Protein AF-A0A428T5T6-F1 (afdb_monomer_lite)

Structure (mmCIF, N/CA/C/O backbone):
data_AF-A0A428T5T6-F1
#
_entry.id   AF-A0A428T5T6-F1
#
loop_
_atom_site.group_PDB
_atom_site.id
_atom_site.type_symbol
_atom_site.label_atom_id
_atom_site.label_alt_id
_atom_site.label_comp_id
_atom_site.label_asym_id
_atom_site.label_entity_id
_atom_site.label_seq_id
_atom_site.pdbx_PDB_ins_code
_atom_site.Cartn_x
_atom_site.Cartn_y
_atom_site.Cartn_z
_atom_site.occupancy
_atom_site.B_iso_or_equiv
_atom_site.auth_seq_id
_atom_site.auth_comp_id
_atom_site.auth_asym_id
_atom_site.auth_atom_id
_atom_site.pdbx_PDB_model_num
ATOM 1 N N . MET A 1 1 ? -23.490 34.608 -46.486 1.00 32.75 1 MET A N 1
ATOM 2 C CA . MET A 1 1 ? -23.742 33.216 -46.924 1.00 32.75 1 MET A CA 1
ATOM 3 C C . MET A 1 1 ? -23.352 33.075 -48.384 1.00 32.75 1 MET A C 1
ATOM 5 O O . MET A 1 1 ? -23.526 34.075 -49.082 1.00 32.75 1 MET A O 1
ATOM 9 N N . PRO A 1 2 ? -22.983 31.867 -48.861 1.00 47.56 2 PRO A N 1
ATOM 10 C CA . PRO A 1 2 ? -22.344 30.734 -48.150 1.00 47.56 2 PRO A CA 1
ATOM 11 C C . PRO A 1 2 ? -20.808 30.970 -48.193 1.00 47.56 2 PRO A C 1
ATOM 13 O O . PRO A 1 2 ? -20.455 32.147 -48.114 1.00 47.56 2 PRO A O 1
ATOM 16 N N . SER A 1 3 ? -19.838 30.049 -48.312 1.00 34.50 3 SER A N 1
ATOM 17 C CA . SER A 1 3 ? -19.544 28.664 -47.830 1.00 34.50 3 SER A CA 1
ATOM 18 C C . SER A 1 3 ? -18.010 28.652 -47.578 1.00 34.50 3 SER A C 1
ATOM 20 O O . SER A 1 3 ? -17.320 29.518 -48.115 1.00 34.50 3 SER A O 1
ATOM 22 N N . ASP A 1 4 ? -17.376 27.883 -46.690 1.00 31.77 4 ASP A N 1
ATOM 23 C CA . ASP A 1 4 ? -17.479 26.481 -46.233 1.00 31.77 4 ASP A CA 1
ATOM 24 C C . ASP A 1 4 ? -16.750 25.470 -47.142 1.00 31.77 4 ASP A C 1
ATOM 26 O O . ASP A 1 4 ? -17.214 25.190 -48.242 1.00 31.77 4 ASP A O 1
ATOM 30 N N . GLU A 1 5 ? -15.603 24.967 -46.662 1.00 32.72 5 GLU A N 1
ATOM 31 C CA . GLU A 1 5 ? -15.081 23.620 -46.943 1.00 32.72 5 GLU A CA 1
ATOM 32 C C . GLU A 1 5 ? -13.994 23.250 -45.909 1.00 32.72 5 GLU A C 1
ATOM 34 O O . GLU A 1 5 ? -12.813 23.596 -45.995 1.00 32.72 5 GLU A O 1
ATOM 39 N N . THR A 1 6 ? -14.471 22.577 -44.867 1.00 32.41 6 THR A N 1
ATOM 40 C CA . THR A 1 6 ? -13.772 21.646 -43.971 1.00 32.41 6 THR A CA 1
ATOM 41 C C . THR A 1 6 ? -12.464 21.030 -44.497 1.00 32.41 6 THR A C 1
ATOM 43 O O . THR A 1 6 ? -12.447 20.411 -45.559 1.00 32.41 6 THR A O 1
ATOM 46 N N . ARG A 1 7 ? -11.413 21.020 -43.661 1.00 31.09 7 ARG A N 1
ATOM 47 C CA . ARG A 1 7 ? -10.442 19.909 -43.642 1.00 31.09 7 ARG A CA 1
ATOM 48 C C . ARG A 1 7 ? -10.665 19.076 -42.390 1.00 31.09 7 ARG A C 1
ATOM 50 O O . ARG A 1 7 ? -10.816 19.616 -41.298 1.00 31.09 7 ARG A O 1
ATOM 57 N N . GLU A 1 8 ? -10.750 17.775 -42.612 1.00 29.39 8 GLU A N 1
ATOM 58 C CA . GLU A 1 8 ? -11.256 16.781 -41.676 1.00 29.39 8 GLU A CA 1
ATOM 59 C C . GLU A 1 8 ? -10.350 16.611 -40.451 1.00 29.39 8 GLU A C 1
ATOM 61 O O . GLU A 1 8 ? -9.125 16.545 -40.567 1.00 29.39 8 GLU A O 1
ATOM 66 N N . ASN A 1 9 ? -10.972 16.468 -39.278 1.00 29.31 9 ASN A N 1
ATOM 67 C CA . ASN A 1 9 ? -10.315 15.877 -38.119 1.00 29.31 9 ASN A CA 1
ATOM 68 C C . ASN A 1 9 ? -10.211 14.365 -38.360 1.00 29.31 9 ASN A C 1
ATOM 70 O O . ASN A 1 9 ? -11.230 13.674 -38.344 1.00 29.31 9 ASN A O 1
ATOM 74 N N . ALA A 1 10 ? -8.999 13.848 -38.554 1.00 29.30 10 ALA A N 1
ATOM 75 C CA . ALA A 1 10 ? -8.737 12.429 -38.330 1.00 29.30 10 ALA A CA 1
ATOM 76 C C . ALA A 1 10 ? -8.699 12.174 -36.808 1.00 29.30 10 ALA A C 1
ATOM 78 O O . ALA A 1 10 ? -8.197 13.034 -36.079 1.00 29.30 10 ALA A O 1
ATOM 79 N N . PRO A 1 11 ? -9.244 11.053 -36.306 1.00 32.28 11 PRO A N 1
ATOM 80 C CA . PRO A 1 11 ? -9.324 10.817 -34.872 1.00 32.28 11 PRO A CA 1
ATOM 81 C C . PRO A 1 11 ? -7.940 10.545 -34.275 1.00 32.28 11 PRO A C 1
ATOM 83 O O . PRO A 1 11 ? -7.177 9.724 -34.785 1.00 32.28 11 PRO A O 1
ATOM 86 N N . GLU A 1 12 ? -7.654 11.191 -33.145 1.00 34.19 12 GLU A N 1
ATOM 87 C CA . GLU A 1 12 ? -6.637 10.732 -32.201 1.00 34.19 12 GLU A CA 1
ATOM 88 C C . GLU A 1 12 ? -7.134 9.413 -31.589 1.00 34.19 12 GLU A C 1
ATOM 90 O O . GLU A 1 12 ? -7.795 9.419 -30.552 1.00 34.19 12 GLU A O 1
ATOM 95 N N . SER A 1 13 ? -6.866 8.282 -32.256 1.00 32.00 13 SER A N 1
ATOM 96 C CA . SER A 1 13 ? -7.037 6.971 -31.622 1.00 32.00 13 SER A CA 1
ATOM 97 C C . SER A 1 13 ? -6.165 6.941 -30.372 1.00 32.00 13 SER A C 1
ATOM 99 O O . SER A 1 13 ? -4.983 7.307 -30.394 1.00 32.00 13 SER A O 1
ATOM 101 N N . SER A 1 14 ? -6.788 6.593 -29.254 1.00 37.91 14 SER A N 1
ATOM 102 C CA . SER A 1 14 ? -6.128 6.639 -27.962 1.00 37.91 14 SER A CA 1
ATOM 103 C C . SER A 1 14 ? -5.099 5.519 -27.907 1.00 37.91 14 SER A C 1
ATOM 105 O O . SER A 1 14 ? -5.417 4.374 -28.196 1.00 37.91 14 SER A O 1
ATOM 107 N N . ILE A 1 15 ? -3.879 5.802 -27.445 1.00 39.72 15 ILE A N 1
ATOM 108 C CA . ILE A 1 15 ? -2.858 4.762 -27.206 1.00 39.72 15 ILE A CA 1
ATOM 109 C C . ILE A 1 15 ? -3.362 3.660 -26.248 1.00 39.72 15 ILE A C 1
ATOM 111 O O . ILE A 1 15 ? -2.835 2.554 -26.262 1.00 39.72 15 ILE A O 1
ATOM 115 N N . VAL A 1 16 ? -4.408 3.931 -25.457 1.00 37.19 16 VAL A N 1
ATOM 116 C CA . VAL A 1 16 ? -5.122 2.909 -24.673 1.00 37.19 16 VAL A CA 1
ATOM 117 C C . VAL A 1 16 ? -5.753 1.844 -25.581 1.00 37.19 16 VAL A C 1
ATOM 119 O O . VAL A 1 16 ? -5.584 0.665 -25.309 1.00 37.19 16 VAL A O 1
ATOM 122 N N . GLU A 1 17 ? -6.383 2.240 -26.692 1.00 36.16 17 GLU A N 1
ATOM 123 C CA . GLU A 1 17 ? -6.973 1.324 -27.681 1.00 36.16 17 GLU A CA 1
ATOM 124 C C . GLU A 1 17 ? -5.895 0.446 -28.329 1.00 36.16 17 GLU A C 1
ATOM 126 O O . GLU A 1 17 ? -6.086 -0.756 -28.431 1.00 36.16 17 GLU A O 1
ATOM 131 N N . LEU A 1 18 ? -4.730 1.012 -28.672 1.00 34.69 18 LEU A N 1
ATOM 132 C CA . LEU A 1 18 ? -3.602 0.254 -29.239 1.00 34.69 18 LEU A CA 1
ATOM 133 C C . LEU A 1 18 ? -2.978 -0.744 -28.245 1.00 34.69 18 LEU A C 1
ATOM 135 O O . LEU A 1 18 ? -2.452 -1.777 -28.652 1.00 34.69 18 LEU A O 1
ATOM 139 N N . ILE A 1 19 ? -3.011 -0.441 -26.943 1.00 38.69 19 ILE A N 1
ATOM 140 C CA . ILE A 1 19 ? -2.539 -1.356 -25.892 1.00 38.69 19 ILE A CA 1
ATOM 141 C C . ILE A 1 19 ? -3.570 -2.467 -25.646 1.00 38.69 19 ILE A C 1
ATOM 143 O O . ILE A 1 19 ? -3.179 -3.621 -25.488 1.00 38.69 19 ILE A O 1
ATOM 147 N N . ASP A 1 20 ? -4.864 -2.142 -25.647 1.00 34.28 20 ASP A N 1
ATOM 148 C CA . ASP A 1 20 ? -5.936 -3.129 -25.495 1.00 34.28 20 ASP A CA 1
ATOM 149 C C . ASP A 1 20 ? -6.044 -4.045 -26.735 1.00 34.28 20 ASP A C 1
ATOM 151 O O . ASP A 1 20 ? -6.222 -5.253 -26.585 1.00 34.28 20 ASP A O 1
ATOM 155 N N . GLU A 1 21 ? -5.854 -3.515 -27.949 1.00 32.31 21 GLU A N 1
ATOM 156 C CA . GLU A 1 21 ? -5.820 -4.275 -29.211 1.00 32.31 21 GLU A CA 1
ATOM 157 C C . GLU A 1 21 ? -4.672 -5.300 -29.218 1.00 32.31 21 GLU A C 1
ATOM 159 O O . GLU A 1 21 ? -4.913 -6.488 -29.439 1.00 32.31 21 GLU A O 1
ATOM 164 N N . PHE A 1 22 ? -3.456 -4.888 -28.838 1.00 32.72 22 PHE A N 1
ATOM 165 C CA . PHE A 1 22 ? -2.295 -5.783 -28.728 1.00 32.72 22 PHE A CA 1
ATOM 166 C C . PHE A 1 22 ? -2.483 -6.895 -27.675 1.00 32.72 22 PHE A C 1
ATOM 168 O O . PHE A 1 22 ? -2.013 -8.017 -27.851 1.00 32.72 22 PHE A O 1
ATOM 175 N N . LEU A 1 23 ? -3.198 -6.615 -26.577 1.00 34.31 23 LEU A N 1
ATOM 176 C CA . LEU A 1 23 ? -3.492 -7.609 -25.534 1.00 34.31 23 LEU A CA 1
ATOM 177 C C . LEU A 1 23 ? -4.584 -8.615 -25.937 1.00 34.31 23 LEU A C 1
ATOM 179 O O . LEU A 1 23 ? -4.608 -9.724 -25.397 1.00 34.31 23 LEU A O 1
ATOM 183 N N . MET A 1 24 ? -5.466 -8.253 -26.873 1.00 36.16 24 MET A N 1
ATOM 184 C CA . MET A 1 24 ? -6.450 -9.171 -27.456 1.00 36.16 24 MET A CA 1
ATOM 185 C C . MET A 1 24 ? -5.838 -10.051 -28.556 1.00 36.16 24 MET A C 1
ATOM 187 O O . MET A 1 24 ? -6.188 -11.227 -28.644 1.00 36.16 24 MET A O 1
ATOM 191 N N . GLU A 1 25 ? -4.910 -9.521 -29.360 1.00 33.25 25 GLU A N 1
ATOM 192 C CA . GLU A 1 25 ? -4.289 -10.255 -30.476 1.00 33.25 25 GLU A CA 1
ATOM 193 C C . GLU A 1 25 ? -3.373 -11.407 -30.004 1.00 33.25 25 GLU A C 1
ATOM 195 O O . GLU A 1 25 ? -3.375 -12.482 -30.601 1.00 33.25 25 GLU A O 1
ATOM 200 N N . GLU A 1 26 ? -2.682 -11.238 -28.869 1.00 35.66 26 GLU A N 1
ATOM 201 C CA . GLU A 1 26 ? -1.847 -12.272 -28.222 1.00 35.66 26 GLU A CA 1
ATOM 202 C C . GLU A 1 26 ? -2.652 -13.308 -27.393 1.00 35.66 26 GLU A C 1
ATOM 204 O O . GLU A 1 26 ? -2.079 -14.172 -26.730 1.00 35.66 26 GLU A O 1
ATOM 209 N N . GLY A 1 27 ? -3.992 -13.251 -27.396 1.00 32.38 27 GLY A N 1
ATOM 210 C CA . GLY A 1 27 ? -4.847 -14.287 -26.794 1.00 32.38 27 GLY A CA 1
ATOM 211 C C . GLY A 1 27 ? -4.784 -14.406 -25.262 1.00 32.38 27 GLY A C 1
ATOM 212 O O . GLY A 1 27 ? -5.201 -15.423 -24.706 1.00 32.38 27 GLY A O 1
ATOM 213 N N . LEU A 1 28 ? -4.294 -13.379 -24.558 1.00 34.78 28 LEU A N 1
ATOM 214 C CA . LEU A 1 28 ? -4.077 -13.390 -23.101 1.00 34.78 28 LEU A CA 1
ATOM 215 C C . LEU A 1 28 ? -5.347 -13.156 -22.255 1.00 34.78 28 LEU A C 1
ATOM 217 O O . LEU A 1 28 ? -5.262 -13.005 -21.035 1.00 34.78 28 LEU A O 1
ATOM 221 N N . VAL A 1 29 ? -6.528 -13.157 -22.879 1.00 31.61 29 VAL A N 1
ATOM 222 C CA . VAL A 1 29 ? -7.831 -13.132 -22.202 1.00 31.61 29 VAL A CA 1
ATOM 223 C C . VAL A 1 29 ? -8.580 -14.418 -22.546 1.00 31.61 29 VAL A C 1
ATOM 225 O O . VAL A 1 29 ? -9.254 -14.503 -23.569 1.00 31.61 29 VAL A O 1
ATOM 228 N N . SER A 1 30 ? -8.473 -15.438 -21.692 1.00 31.86 30 SER A N 1
ATOM 229 C CA . SER A 1 30 ? -9.291 -16.644 -21.838 1.00 31.86 30 SER A CA 1
ATOM 230 C C . SER A 1 30 ? -10.717 -16.374 -21.358 1.00 31.86 30 SER A C 1
ATOM 232 O O . SER A 1 30 ? -10.937 -16.148 -20.165 1.00 31.86 30 SER A O 1
ATOM 234 N N . GLU A 1 31 ? -11.690 -16.463 -22.263 1.00 30.30 31 GLU A N 1
ATOM 235 C CA . GLU A 1 31 ? -13.092 -16.645 -21.888 1.00 30.30 31 GLU A CA 1
ATOM 236 C C . GLU A 1 31 ? -13.232 -17.983 -21.144 1.00 30.30 31 GLU A C 1
ATOM 238 O O . GLU A 1 31 ? -13.109 -19.053 -21.739 1.00 30.30 31 GLU A O 1
ATOM 243 N N . SER A 1 32 ? -13.448 -17.935 -19.829 1.00 29.00 32 SER A N 1
ATOM 244 C CA . SER A 1 32 ? -13.656 -19.138 -19.017 1.00 29.00 32 SER A CA 1
ATOM 245 C C . SER A 1 32 ? -15.076 -19.682 -19.215 1.00 29.00 32 SER A C 1
ATOM 247 O O . SER A 1 32 ? -16.031 -18.974 -18.882 1.00 29.00 32 SER A O 1
ATOM 249 N N . PRO A 1 33 ? -15.262 -20.930 -19.686 1.00 27.19 33 PRO A N 1
ATOM 250 C CA . PRO A 1 33 ? -16.565 -21.576 -19.644 1.00 27.19 33 PRO A CA 1
ATOM 251 C C . PRO A 1 33 ? -16.905 -22.019 -18.213 1.00 27.19 33 PRO A C 1
ATOM 253 O O . PRO A 1 33 ? -16.038 -22.440 -17.447 1.00 27.19 33 PRO A O 1
ATOM 256 N N . MET A 1 34 ? -18.190 -21.935 -17.866 1.00 37.16 34 MET A N 1
ATOM 257 C CA . MET A 1 34 ? -18.764 -22.579 -16.682 1.00 37.16 34 MET A CA 1
ATOM 258 C C . MET A 1 34 ? -18.695 -24.105 -16.809 1.00 37.16 34 MET A C 1
ATOM 260 O O . MET A 1 34 ? -19.117 -24.630 -17.837 1.00 37.16 34 MET A O 1
ATOM 264 N N . GLU A 1 35 ? -18.325 -24.800 -15.733 1.00 30.73 35 GLU A N 1
ATOM 265 C CA . GLU A 1 35 ? -18.784 -26.170 -15.460 1.00 30.73 35 GLU A CA 1
ATOM 266 C C . GLU A 1 35 ? -19.205 -26.288 -13.984 1.00 30.73 35 GLU A C 1
ATOM 268 O O . GLU A 1 35 ? -18.728 -25.540 -13.126 1.00 30.73 35 GLU A O 1
ATOM 273 N N . GLU A 1 36 ? -20.175 -27.165 -13.721 1.00 28.36 36 GLU A N 1
ATOM 274 C CA . GLU A 1 36 ? -20.981 -27.209 -12.493 1.00 28.36 36 GLU A CA 1
ATOM 275 C C . GLU A 1 36 ? -20.542 -28.323 -11.516 1.00 28.36 36 GLU A C 1
ATOM 277 O O . GLU A 1 36 ? -20.023 -29.355 -11.926 1.00 28.36 36 GLU A O 1
ATOM 282 N N . GLU A 1 37 ? -20.775 -28.051 -10.226 1.00 35.50 37 GLU A N 1
ATOM 283 C CA . GLU A 1 37 ? -21.001 -28.918 -9.045 1.00 35.50 37 GLU A CA 1
ATOM 284 C C . GLU A 1 37 ? -20.549 -30.401 -8.979 1.00 35.50 37 GLU A C 1
ATOM 286 O O . GLU A 1 37 ? -20.818 -31.210 -9.856 1.00 35.50 37 GLU A O 1
ATOM 291 N N . GLU A 1 38 ? -20.054 -30.801 -7.794 1.00 28.89 38 GLU A N 1
ATOM 292 C CA . GLU A 1 38 ? -20.645 -31.882 -6.965 1.00 28.89 38 GLU A CA 1
ATOM 293 C C . GLU A 1 38 ? -20.151 -31.756 -5.489 1.00 28.89 38 GLU A C 1
ATOM 295 O O . GLU A 1 38 ? -19.188 -31.020 -5.236 1.00 28.89 38 GLU A O 1
ATOM 300 N N . PRO A 1 39 ? -20.828 -32.356 -4.481 1.00 35.78 39 PRO A N 1
ATOM 301 C CA . PRO A 1 39 ? -20.878 -31.771 -3.132 1.00 35.78 39 PRO A CA 1
ATOM 302 C C . PRO A 1 39 ? -20.146 -32.531 -1.997 1.00 35.78 39 PRO A C 1
ATOM 304 O O . PRO A 1 39 ? -19.792 -33.700 -2.106 1.00 35.78 39 PRO A O 1
ATOM 307 N N . PHE A 1 40 ? -20.106 -31.861 -0.833 1.00 28.73 40 PHE A N 1
ATOM 308 C CA . PHE A 1 40 ? -20.012 -32.409 0.537 1.00 28.73 40 PHE A CA 1
ATOM 309 C C . PHE A 1 40 ? -18.669 -32.968 1.068 1.00 28.73 40 PHE A C 1
ATOM 311 O O . PHE A 1 40 ? -18.188 -34.012 0.643 1.00 28.73 40 PHE A O 1
ATOM 318 N N . ASN A 1 41 ? -18.188 -32.379 2.176 1.00 30.61 41 ASN A N 1
ATOM 319 C CA . ASN A 1 41 ? -18.064 -33.112 3.447 1.00 30.61 41 ASN A CA 1
ATOM 320 C C . ASN A 1 41 ? -18.037 -32.139 4.648 1.00 30.61 41 ASN A C 1
ATOM 322 O O . ASN A 1 41 ? -17.092 -31.373 4.817 1.00 30.61 41 ASN A O 1
ATOM 326 N N . GLU A 1 42 ? -19.059 -32.191 5.502 1.00 33.94 42 GLU A N 1
ATOM 327 C CA . GLU A 1 42 ? -19.308 -31.243 6.606 1.00 33.94 42 GLU A CA 1
ATOM 328 C C . GLU A 1 42 ? -18.637 -31.674 7.937 1.00 33.94 42 GLU A C 1
ATOM 330 O O . GLU A 1 42 ? -18.986 -31.218 9.019 1.00 33.94 42 GLU A O 1
ATOM 335 N N . SER A 1 43 ? -17.653 -32.578 7.861 1.00 35.75 43 SER A N 1
ATOM 336 C CA . SER A 1 43 ? -17.146 -33.381 8.989 1.00 35.75 43 SER A CA 1
ATOM 337 C C . SER A 1 43 ? -15.948 -32.795 9.769 1.00 35.75 43 SER A C 1
ATOM 339 O O . SER A 1 43 ? -15.360 -33.512 10.575 1.00 35.75 43 SER A O 1
ATOM 341 N N . LEU A 1 44 ? -15.536 -31.542 9.538 1.00 35.66 44 LEU A N 1
ATOM 342 C CA . LEU A 1 44 ? -14.273 -30.988 10.083 1.00 35.66 44 LEU A CA 1
ATOM 343 C C . LEU A 1 44 ? -14.432 -29.815 11.070 1.00 35.66 44 LEU A C 1
ATOM 345 O O . LEU A 1 44 ? -13.431 -29.267 11.522 1.00 35.66 44 LEU A O 1
ATOM 349 N N . MET A 1 45 ? -15.664 -29.441 11.442 1.00 37.66 45 MET A N 1
ATOM 350 C CA . MET A 1 45 ? -15.911 -28.419 12.478 1.00 37.66 45 MET A CA 1
ATOM 351 C C . MET A 1 45 ? -16.243 -28.981 13.873 1.00 37.66 45 MET A C 1
ATOM 353 O O . MET A 1 45 ? -16.245 -28.215 14.832 1.00 37.66 45 MET A O 1
ATOM 357 N N . GLU A 1 46 ? -16.481 -30.289 14.030 1.00 38.25 46 GLU A N 1
ATOM 358 C CA . GLU A 1 46 ? -16.848 -30.872 15.337 1.00 38.25 46 GLU A CA 1
ATOM 359 C C . GLU A 1 46 ? -15.649 -31.283 16.218 1.00 38.25 46 GLU A C 1
ATOM 361 O O . GLU A 1 46 ? -15.812 -31.449 17.428 1.00 38.25 46 GLU A O 1
ATOM 366 N N . GLU A 1 47 ? -14.431 -31.394 15.672 1.00 37.19 47 GLU A N 1
ATOM 367 C CA . GLU A 1 47 ? -13.243 -31.753 16.475 1.00 37.19 47 GLU A CA 1
ATOM 368 C C . GLU A 1 47 ? -12.701 -30.583 17.319 1.00 37.19 47 GLU A C 1
ATOM 370 O O . GLU A 1 47 ? -12.136 -30.813 18.384 1.00 37.19 47 GLU A O 1
ATOM 375 N N . PHE A 1 48 ? -12.945 -29.324 16.932 1.00 35.84 48 PHE A N 1
ATOM 376 C CA . PHE A 1 48 ? -12.420 -28.147 17.648 1.00 35.84 48 PHE A CA 1
ATOM 377 C C . PHE A 1 48 ? -13.145 -27.791 18.960 1.00 35.84 48 PHE A C 1
ATOM 379 O O . PHE A 1 48 ? -12.677 -26.919 19.689 1.00 35.84 48 PHE A O 1
ATOM 386 N N . ILE A 1 49 ? -14.280 -28.428 19.274 1.00 41.12 49 ILE A N 1
ATOM 387 C CA . ILE A 1 49 ? -15.107 -28.084 20.451 1.00 41.12 49 ILE A CA 1
ATOM 388 C C . ILE A 1 49 ? -14.955 -29.104 21.598 1.00 41.12 49 ILE A C 1
ATOM 390 O O . ILE A 1 49 ? -15.209 -28.770 22.754 1.00 41.12 49 ILE A O 1
ATOM 394 N N . ASN A 1 50 ? -14.488 -30.327 21.321 1.00 36.22 50 ASN A N 1
ATOM 395 C CA . ASN A 1 50 ? -14.505 -31.427 22.297 1.00 36.22 50 ASN A CA 1
ATOM 396 C C . ASN A 1 50 ? -13.228 -31.593 23.149 1.00 36.22 50 ASN A C 1
ATOM 398 O O . ASN A 1 50 ? -13.226 -32.433 24.044 1.00 36.22 50 ASN A O 1
ATOM 402 N N . GLU A 1 51 ? -12.167 -30.805 22.935 1.00 36.97 51 GLU A N 1
ATOM 403 C CA . GLU A 1 51 ? -10.934 -30.884 23.751 1.00 36.97 51 GLU A CA 1
ATOM 404 C C . GLU A 1 51 ? -10.924 -29.908 24.952 1.00 36.97 51 GLU A C 1
ATOM 406 O O . GLU A 1 51 ? -10.051 -29.988 25.810 1.00 36.97 51 GLU A O 1
ATOM 411 N N . PHE A 1 52 ? -11.910 -29.005 25.069 1.00 37.50 52 PHE A N 1
ATOM 412 C CA . PHE A 1 52 ? -11.906 -27.936 26.087 1.00 37.50 52 PHE A CA 1
ATOM 413 C C . PHE A 1 52 ? -12.806 -28.177 27.315 1.00 37.50 52 PHE A C 1
ATOM 415 O O . PHE A 1 52 ? -12.978 -27.282 28.142 1.00 37.50 52 PHE A O 1
ATOM 422 N N . LEU A 1 53 ? -13.394 -29.370 27.454 1.00 43.66 53 LEU A N 1
ATOM 423 C CA . LEU A 1 53 ? -14.271 -29.725 28.575 1.00 43.66 53 LEU A CA 1
ATOM 424 C C . LEU A 1 53 ? -13.984 -31.146 29.081 1.00 43.66 53 LEU A C 1
ATOM 426 O O . LEU A 1 53 ? -14.529 -32.098 28.534 1.00 43.66 53 LEU A O 1
ATOM 430 N N . ILE A 1 54 ? -13.164 -31.257 30.136 1.00 37.25 54 ILE A N 1
ATOM 431 C CA . ILE A 1 54 ? -13.248 -32.185 31.293 1.00 37.25 54 ILE A CA 1
ATOM 432 C C . ILE A 1 54 ? -11.914 -32.114 32.068 1.00 37.25 54 ILE A C 1
ATOM 434 O O . ILE A 1 54 ? -10.917 -32.672 31.632 1.00 37.25 54 ILE A O 1
ATOM 438 N N . GLU A 1 55 ? -11.908 -31.441 33.224 1.00 36.19 55 GLU A N 1
ATOM 439 C CA . GLU A 1 55 ? -11.502 -32.023 34.522 1.00 36.19 55 GLU A CA 1
ATOM 440 C C . GLU A 1 55 ? -11.751 -31.012 35.661 1.00 36.19 55 GLU A C 1
ATOM 442 O O . GLU A 1 55 ? -10.978 -30.091 35.907 1.00 36.19 55 GLU A O 1
ATOM 447 N N . GLU A 1 56 ? -12.869 -31.198 36.367 1.00 44.00 56 GLU A N 1
ATOM 448 C CA . GLU A 1 56 ? -13.148 -30.578 37.670 1.00 44.00 56 GLU A CA 1
ATOM 449 C C . GLU A 1 56 ? -12.565 -31.460 38.787 1.00 44.00 56 GLU A C 1
ATOM 451 O O . GLU A 1 56 ? -12.757 -32.679 38.785 1.00 44.00 56 GLU A O 1
ATOM 456 N N . GLY A 1 57 ? -11.917 -30.849 39.782 1.00 32.12 57 GLY A N 1
ATOM 457 C CA . GLY A 1 57 ? -11.391 -31.534 40.966 1.00 32.12 57 GLY A CA 1
ATOM 458 C C . GLY A 1 57 ? -11.378 -30.605 42.188 1.00 32.12 57 GLY A C 1
ATOM 459 O O . GLY A 1 57 ? -10.532 -29.714 42.243 1.00 32.12 57 GLY A O 1
ATOM 460 N N . PRO A 1 58 ? -12.288 -30.768 43.169 1.00 40.94 58 PRO A N 1
ATOM 461 C CA . PRO A 1 58 ? -12.476 -29.783 44.235 1.00 40.94 58 PRO A CA 1
ATOM 462 C C . PRO A 1 58 ? -11.620 -30.074 45.477 1.00 40.94 58 PRO A C 1
ATOM 464 O O . PRO A 1 58 ? -11.677 -31.182 46.012 1.00 40.94 58 PRO A O 1
ATOM 467 N N . ILE A 1 59 ? -10.910 -29.066 46.006 1.00 34.09 59 ILE A N 1
ATOM 468 C CA . ILE A 1 59 ? -10.342 -29.100 47.369 1.00 34.09 59 ILE A CA 1
ATOM 469 C C . ILE A 1 59 ? -10.539 -27.752 48.093 1.00 34.09 59 ILE A C 1
ATOM 471 O O . ILE A 1 59 ? -9.950 -26.734 47.752 1.00 34.09 59 ILE A O 1
ATOM 475 N N . GLU A 1 60 ? -11.407 -27.825 49.098 1.00 34.25 60 GLU A N 1
ATOM 476 C CA . GLU A 1 60 ? -11.551 -27.065 50.353 1.00 34.25 60 GLU A CA 1
ATOM 477 C C . GLU A 1 60 ? -10.723 -25.775 50.611 1.00 34.25 60 GLU A C 1
ATOM 479 O O . GLU A 1 60 ? -9.500 -25.771 50.725 1.00 34.25 60 GLU A O 1
ATOM 484 N N . SER A 1 61 ? -11.468 -24.692 50.875 1.00 33.31 61 SER A N 1
ATOM 485 C CA . SER A 1 61 ? -11.102 -23.517 51.701 1.00 33.31 61 SER A CA 1
ATOM 486 C C . SER A 1 61 ? -11.043 -23.919 53.206 1.00 33.31 61 SER A C 1
ATOM 488 O O . SER A 1 61 ? -11.597 -24.979 53.514 1.00 33.31 61 SER A O 1
ATOM 490 N N . PRO A 1 62 ? -10.512 -23.129 54.181 1.00 47.81 62 PRO A N 1
ATOM 491 C CA . PRO A 1 62 ? -10.159 -21.701 54.109 1.00 47.81 62 PRO A CA 1
ATOM 492 C C . PRO A 1 62 ? -8.861 -21.267 54.833 1.00 47.81 62 PRO A C 1
ATOM 494 O O . PRO A 1 62 ? -8.282 -22.019 55.611 1.00 47.81 62 PRO A O 1
ATOM 497 N N . MET A 1 63 ? -8.488 -19.990 54.680 1.00 32.59 63 MET A N 1
ATOM 498 C CA . MET A 1 63 ? -8.269 -19.066 55.811 1.00 32.59 63 MET A CA 1
ATOM 499 C C . MET A 1 63 ? -8.137 -17.615 55.320 1.00 32.59 63 MET A C 1
ATOM 501 O O . MET A 1 63 ? -7.596 -17.359 54.248 1.00 32.59 63 MET A O 1
ATOM 505 N N . GLU A 1 64 ? -8.674 -16.682 56.104 1.00 49.88 64 GLU A N 1
ATOM 506 C CA . GLU A 1 64 ? -8.584 -15.236 55.879 1.00 49.88 64 GLU A CA 1
ATOM 507 C C . GLU A 1 64 ? -7.165 -14.735 56.186 1.00 49.88 64 GLU A C 1
ATOM 509 O O . GLU A 1 64 ? -6.602 -15.125 57.208 1.00 49.88 64 GLU A O 1
ATOM 514 N N . GLU A 1 65 ? -6.637 -13.794 55.399 1.00 38.56 65 GLU A N 1
ATOM 515 C CA . GLU A 1 65 ? -5.788 -12.739 55.962 1.00 38.56 65 GLU A CA 1
ATOM 516 C C . GLU A 1 65 ? -5.899 -11.441 55.143 1.00 38.56 65 GLU A C 1
ATOM 518 O O . GLU A 1 65 ? -5.901 -11.439 53.912 1.00 38.56 65 GLU A O 1
ATOM 523 N N . ASP A 1 66 ? -6.087 -10.343 55.871 1.00 43.75 66 ASP A N 1
ATOM 524 C CA . ASP A 1 66 ? -6.464 -9.015 55.385 1.00 43.75 66 ASP A CA 1
ATOM 525 C C . ASP A 1 66 ? -5.235 -8.247 54.878 1.00 43.75 66 ASP A C 1
ATOM 527 O O . ASP A 1 66 ? -4.371 -7.855 55.666 1.00 43.75 66 ASP A O 1
ATOM 531 N N . LEU A 1 67 ? -5.152 -8.021 53.563 1.00 38.91 67 LEU A N 1
ATOM 532 C CA . LEU A 1 67 ? -4.156 -7.139 52.958 1.00 38.91 67 LEU A CA 1
ATOM 533 C C . LEU A 1 67 ? -4.801 -6.197 51.943 1.00 38.91 67 LEU A C 1
ATOM 535 O O . LEU A 1 67 ? -4.962 -6.518 50.770 1.00 38.91 67 LEU A O 1
ATOM 539 N N . THR A 1 68 ? -5.088 -4.994 52.440 1.00 38.06 68 THR A N 1
ATOM 540 C CA . THR A 1 68 ? -5.126 -3.735 51.685 1.00 38.06 68 THR A CA 1
ATOM 541 C C . THR A 1 68 ? -5.922 -3.772 50.385 1.00 38.06 68 THR A C 1
ATOM 543 O O . THR A 1 68 ? -5.378 -3.971 49.302 1.00 38.06 68 THR A O 1
ATOM 546 N N . ASN A 1 69 ? -7.195 -3.388 50.498 1.00 40.97 69 ASN A N 1
ATOM 547 C CA . ASN A 1 69 ? -7.956 -2.788 49.406 1.00 40.97 69 ASN A CA 1
ATOM 548 C C . ASN A 1 69 ? -7.343 -1.423 49.014 1.00 40.97 69 ASN A C 1
ATOM 550 O O . ASN A 1 69 ? -7.953 -0.369 49.205 1.00 40.97 69 ASN A O 1
ATOM 554 N N . GLU A 1 70 ? -6.118 -1.436 48.481 1.00 40.59 70 GLU A 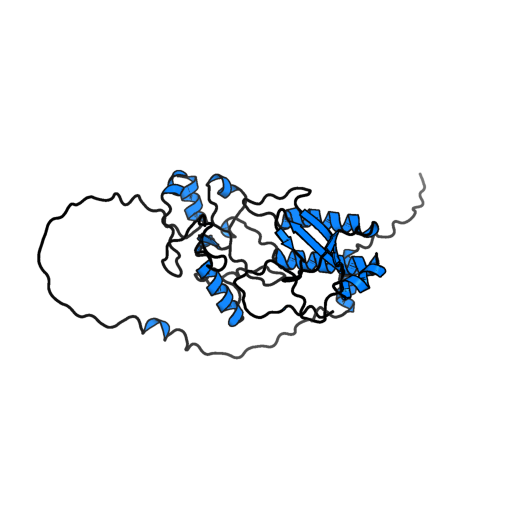N 1
ATOM 555 C CA . GLU A 1 70 ? -5.745 -0.479 47.450 1.00 40.59 70 GLU A CA 1
ATOM 556 C C . GLU A 1 70 ? -6.612 -0.830 46.248 1.00 40.59 70 GLU A C 1
ATOM 558 O O . GLU A 1 70 ? -6.262 -1.672 45.422 1.00 40.59 70 GLU A O 1
ATOM 563 N N . SER A 1 71 ? -7.782 -0.196 46.183 1.00 42.12 71 SER A N 1
ATOM 564 C CA . SER A 1 71 ? -8.527 -0.098 44.944 1.00 42.12 71 SER A CA 1
ATOM 565 C C . SER A 1 71 ? -7.642 0.672 43.970 1.00 42.12 71 SER A C 1
ATOM 567 O O . SER A 1 71 ? -7.700 1.905 43.902 1.00 42.12 71 SER A O 1
ATOM 569 N N . VAL A 1 72 ? -6.795 -0.068 43.248 1.00 44.66 72 VAL A N 1
ATOM 570 C CA . VAL A 1 72 ? -6.316 0.343 41.937 1.00 44.66 72 VAL A CA 1
ATOM 571 C C . VAL A 1 72 ? -7.565 0.826 41.230 1.00 44.66 72 VAL A C 1
ATOM 573 O O . VAL A 1 72 ? -8.537 0.082 41.091 1.00 44.66 72 VAL A O 1
ATOM 576 N N . ILE A 1 73 ? -7.583 2.113 40.901 1.00 46.78 73 ILE A N 1
ATOM 577 C CA . ILE A 1 73 ? -8.611 2.634 40.024 1.00 46.78 73 ILE A CA 1
ATOM 578 C C . ILE A 1 73 ? -8.332 1.907 38.716 1.00 46.78 73 ILE A C 1
ATOM 580 O O . ILE A 1 73 ? -7.341 2.208 38.052 1.00 46.78 73 ILE A O 1
ATOM 584 N N . GLU A 1 74 ? -9.144 0.897 38.405 1.00 52.03 74 GLU A N 1
ATOM 585 C CA . GLU A 1 74 ? -9.300 0.422 37.039 1.00 52.03 74 GLU A CA 1
ATOM 586 C C . GLU A 1 74 ? -9.808 1.641 36.270 1.00 52.03 74 GLU A C 1
ATOM 588 O O . GLU A 1 74 ? -10.999 1.948 36.262 1.00 52.03 74 GLU A O 1
ATOM 593 N N . GLU A 1 75 ? -8.874 2.436 35.744 1.00 60.16 75 GLU A N 1
ATOM 594 C CA . GLU A 1 75 ? -9.192 3.502 34.810 1.00 60.16 75 GLU A CA 1
ATOM 595 C C . GLU A 1 75 ? -9.942 2.829 33.668 1.00 60.16 75 GLU A C 1
ATOM 597 O O . GLU A 1 75 ? -9.389 1.907 33.076 1.00 60.16 75 GLU A O 1
ATOM 602 N N . ASP A 1 76 ? -11.191 3.239 33.409 1.00 77.19 76 ASP A N 1
ATOM 603 C CA . ASP A 1 76 ? -12.074 2.572 32.445 1.00 77.19 76 ASP A CA 1
ATOM 604 C C . ASP A 1 76 ? -11.348 2.392 31.100 1.00 77.19 76 ASP A C 1
ATOM 606 O O . ASP A 1 76 ? -11.240 3.341 30.309 1.00 77.19 76 ASP A O 1
ATOM 610 N N . LEU A 1 77 ? -10.805 1.187 30.877 1.00 86.56 77 LEU A N 1
ATOM 611 C CA . LEU A 1 77 ? -9.956 0.881 29.735 1.00 86.56 77 LEU A CA 1
ATOM 612 C C . LEU A 1 77 ? -10.827 0.781 28.492 1.00 86.56 77 LEU A C 1
ATOM 614 O O . LEU A 1 77 ? -11.798 0.023 28.431 1.00 86.56 77 LEU A O 1
ATOM 618 N N . ILE A 1 78 ? -10.450 1.527 27.462 1.00 90.50 78 ILE A N 1
ATOM 619 C CA . ILE A 1 78 ? -11.161 1.516 26.193 1.00 90.50 78 ILE A CA 1
ATOM 620 C C . ILE A 1 78 ? -10.653 0.314 25.385 1.00 90.50 78 ILE A C 1
ATOM 622 O O . ILE A 1 78 ? -9.579 0.364 24.785 1.00 90.50 78 ILE A O 1
ATOM 626 N N . ASN A 1 79 ? -11.443 -0.763 25.387 1.00 92.12 79 ASN A N 1
ATOM 627 C CA . ASN A 1 79 ? -11.220 -2.008 24.637 1.00 92.12 79 ASN A CA 1
ATOM 628 C C . ASN A 1 79 ? -12.299 -2.222 23.546 1.00 92.12 79 ASN A C 1
ATOM 630 O O . ASN A 1 79 ? -12.771 -3.331 23.309 1.00 92.12 79 ASN A O 1
ATOM 634 N N . GLU A 1 80 ? -12.757 -1.137 22.909 1.00 95.00 80 GLU A N 1
ATOM 635 C CA . GLU A 1 80 ? -13.685 -1.222 21.773 1.00 95.00 80 GLU A CA 1
ATOM 636 C C . GLU A 1 80 ? -12.936 -1.736 20.533 1.00 95.00 80 GLU A C 1
ATOM 638 O O . GLU A 1 80 ? -11.994 -1.109 20.046 1.00 95.00 80 GLU A O 1
ATOM 643 N N . SER A 1 81 ? -13.360 -2.894 20.030 1.00 93.25 81 SER A N 1
ATOM 644 C CA . SER A 1 81 ? -12.702 -3.648 18.961 1.00 93.25 81 SER A CA 1
ATOM 645 C C . SER A 1 81 ? -13.275 -3.360 17.566 1.00 93.25 81 SER A C 1
ATOM 647 O O . SER A 1 81 ? -12.768 -3.880 16.566 1.00 93.25 81 SER A O 1
ATOM 649 N N . TYR A 1 82 ? -14.295 -2.503 17.465 1.00 94.88 82 TYR A N 1
ATOM 650 C CA . TYR A 1 82 ? -14.857 -2.023 16.207 1.00 94.88 82 TYR A CA 1
ATOM 651 C C . TYR A 1 82 ? -14.476 -0.558 15.938 1.00 94.88 82 TYR A C 1
ATOM 653 O O . TYR A 1 82 ? -14.972 0.368 16.581 1.00 94.88 82 TYR A O 1
ATOM 661 N N . TRP A 1 83 ? -13.616 -0.331 14.938 1.00 94.81 83 TRP A N 1
ATOM 662 C CA . TRP A 1 83 ? -13.020 0.972 14.626 1.00 94.81 83 TRP A CA 1
ATOM 663 C C . TRP A 1 83 ? -14.020 2.131 14.519 1.00 94.81 83 TRP A C 1
ATOM 665 O O . TRP A 1 83 ? -13.769 3.139 15.173 1.00 94.81 83 TRP A O 1
ATOM 675 N N . PRO A 1 84 ? -15.136 2.054 13.761 1.00 94.19 84 PRO A N 1
ATOM 676 C CA . PRO A 1 84 ? -16.067 3.178 13.679 1.00 94.19 84 PRO A CA 1
ATOM 677 C C . PRO A 1 84 ? -16.602 3.610 15.049 1.00 94.19 84 PRO A C 1
ATOM 679 O O . PRO A 1 84 ? -16.706 4.807 15.305 1.00 94.19 84 PRO A O 1
ATOM 682 N N . ARG A 1 85 ? -16.853 2.658 15.961 1.00 95.06 85 ARG A N 1
ATOM 683 C CA . ARG A 1 85 ? -17.316 2.961 17.319 1.00 95.06 85 ARG A CA 1
ATOM 684 C C . ARG A 1 85 ? -16.183 3.449 18.225 1.00 95.06 85 ARG A C 1
ATOM 686 O O . ARG A 1 85 ? -16.370 4.425 18.948 1.00 95.06 85 ARG A O 1
ATOM 693 N N . LEU A 1 86 ? -14.998 2.842 18.137 1.00 94.44 86 LEU A N 1
ATOM 694 C CA . LEU A 1 86 ? -13.807 3.305 18.857 1.00 94.44 86 LEU A CA 1
ATOM 695 C C . LEU A 1 86 ? -13.460 4.752 18.480 1.00 94.44 86 LEU A C 1
ATOM 697 O O . LEU A 1 86 ? -13.164 5.581 19.338 1.00 94.44 86 LEU A O 1
ATOM 701 N N . ARG A 1 87 ? -13.544 5.068 17.186 1.00 93.25 87 ARG A N 1
ATOM 702 C CA . ARG A 1 87 ? -13.312 6.401 16.635 1.00 93.25 87 ARG A CA 1
ATOM 703 C C . ARG A 1 87 ? -14.305 7.422 17.187 1.00 93.25 87 ARG A C 1
ATOM 705 O O . ARG A 1 87 ? -13.873 8.517 17.526 1.00 93.25 87 ARG A O 1
ATOM 712 N N . GLU A 1 88 ? -15.595 7.095 17.282 1.00 93.44 88 GLU A N 1
ATOM 713 C CA . GLU A 1 88 ? -16.591 7.974 17.919 1.00 93.44 88 GLU A CA 1
ATOM 714 C C . GLU A 1 88 ? -16.193 8.297 19.364 1.00 93.44 88 GLU A C 1
ATOM 716 O O . GLU A 1 88 ? -16.070 9.469 19.710 1.00 93.44 88 GLU A O 1
ATOM 721 N N . ILE A 1 89 ? -15.899 7.267 20.168 1.00 94.31 89 ILE A N 1
ATOM 722 C CA . ILE A 1 89 ? -15.499 7.407 21.579 1.00 94.31 89 ILE A CA 1
ATOM 723 C C . ILE A 1 89 ? -14.273 8.323 21.715 1.00 94.31 89 ILE A C 1
ATOM 725 O O . ILE A 1 89 ? -14.284 9.258 22.509 1.00 94.31 89 ILE A O 1
ATOM 729 N N . LEU A 1 90 ? -13.234 8.098 20.907 1.00 93.62 90 LEU A N 1
ATOM 730 C CA . LEU A 1 90 ? -11.987 8.869 20.953 1.00 93.62 90 LEU A CA 1
ATOM 731 C C . LEU A 1 90 ? -12.091 10.267 20.307 1.00 93.62 90 LEU A C 1
ATOM 733 O O . LEU A 1 90 ? -11.239 11.121 20.544 1.00 93.62 90 LEU A O 1
ATOM 737 N N . MET A 1 91 ? -13.110 10.523 19.480 1.00 92.19 91 MET A N 1
ATOM 738 C CA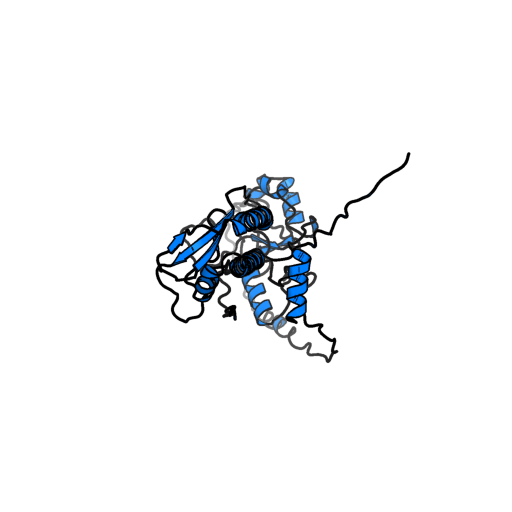 . MET A 1 91 ? -13.428 11.872 18.991 1.00 92.19 91 MET A CA 1
ATOM 739 C C . MET A 1 91 ? -14.256 12.673 20.006 1.00 92.19 91 MET A C 1
ATOM 741 O O . MET A 1 91 ? -14.134 13.898 20.039 1.00 92.19 91 MET A O 1
ATOM 745 N N . GLU A 1 92 ? -15.076 12.007 20.824 1.00 94.06 92 GLU A N 1
ATOM 746 C CA . GLU A 1 92 ? -15.801 12.614 21.949 1.00 94.06 92 GLU A CA 1
ATOM 747 C C . GLU A 1 92 ? -14.875 12.877 23.152 1.00 94.06 92 GLU A C 1
ATOM 749 O O . GLU A 1 92 ? -14.932 13.960 23.738 1.00 94.06 92 GLU A O 1
ATOM 754 N N . ASP A 1 93 ? -13.979 11.936 23.473 1.00 93.56 93 ASP A N 1
ATOM 755 C CA . ASP A 1 93 ? -12.922 12.072 24.482 1.00 93.56 93 ASP A CA 1
ATOM 756 C C . ASP A 1 93 ? -11.528 11.726 23.912 1.00 93.56 93 ASP A C 1
ATOM 758 O O . ASP A 1 93 ? -11.078 10.578 23.992 1.00 93.56 93 ASP A O 1
ATOM 762 N N . PRO A 1 94 ? -10.780 12.727 23.408 1.00 92.56 94 PRO A N 1
ATOM 763 C CA . PRO A 1 94 ? -9.400 12.544 22.961 1.00 92.56 94 PRO A CA 1
ATOM 764 C C . PRO A 1 94 ? -8.428 12.062 24.048 1.00 92.56 94 PRO A C 1
ATOM 766 O O . PRO A 1 94 ? -7.397 11.486 23.707 1.00 92.56 94 PRO A O 1
ATOM 769 N N . SER A 1 95 ? -8.733 12.262 25.341 1.00 90.75 95 SER A N 1
ATOM 770 C CA . SER A 1 95 ? -7.904 11.732 26.440 1.00 90.75 95 SER A CA 1
ATOM 771 C C . SER A 1 95 ? -8.063 10.220 26.623 1.00 90.75 95 SER A C 1
ATOM 773 O O . SER A 1 95 ? -7.213 9.572 27.229 1.00 90.75 95 SER A O 1
ATOM 775 N N . GLY A 1 96 ? -9.091 9.624 26.009 1.00 90.50 96 GLY A N 1
ATOM 776 C CA . GLY A 1 96 ? -9.244 8.179 25.902 1.00 90.50 96 GLY A CA 1
ATOM 777 C C . GLY A 1 96 ? -8.069 7.484 25.206 1.00 90.50 96 GLY A C 1
ATOM 778 O O . GLY A 1 96 ? -7.852 6.305 25.460 1.00 90.50 96 GLY A O 1
ATOM 779 N N . MET A 1 97 ? -7.264 8.199 24.403 1.00 90.56 97 MET A N 1
ATOM 780 C CA . MET A 1 97 ? -6.046 7.656 23.780 1.00 90.56 97 MET A CA 1
ATOM 781 C C . MET A 1 97 ? -5.045 7.100 24.801 1.00 90.56 97 MET A C 1
ATOM 783 O O . MET A 1 97 ? -4.433 6.065 24.544 1.00 90.56 97 MET A O 1
ATOM 787 N N . ASP A 1 98 ? -4.905 7.756 25.957 1.00 88.88 98 ASP A N 1
ATOM 788 C CA . ASP A 1 98 ? -3.992 7.330 27.026 1.00 88.88 98 ASP A CA 1
ATOM 789 C C . ASP A 1 98 ? -4.542 6.121 27.814 1.00 88.88 98 ASP A C 1
ATOM 791 O O . ASP A 1 98 ? -3.798 5.458 28.532 1.00 88.88 98 ASP A O 1
ATOM 795 N N . ARG A 1 99 ? -5.837 5.808 27.645 1.00 90.75 99 ARG A N 1
ATOM 796 C CA . ARG A 1 99 ? -6.588 4.745 28.340 1.00 90.75 99 ARG A CA 1
ATOM 797 C C . ARG A 1 99 ? -6.953 3.570 27.420 1.00 90.75 99 ARG A C 1
ATOM 799 O O . ARG A 1 99 ? -7.875 2.808 27.711 1.00 90.75 99 ARG A O 1
ATOM 806 N N . LEU A 1 100 ? -6.269 3.428 26.282 1.00 90.88 100 LEU A N 1
ATOM 807 C CA . LEU A 1 100 ? -6.518 2.351 25.320 1.00 90.88 100 LEU A CA 1
ATOM 808 C C . LEU A 1 100 ? -5.947 1.017 25.813 1.00 90.88 100 LEU A C 1
ATOM 810 O O . LEU A 1 100 ? -4.735 0.812 25.834 1.00 90.88 100 LEU A O 1
ATOM 814 N N . GLY A 1 101 ? -6.844 0.089 26.149 1.00 91.31 101 GLY A N 1
ATOM 815 C CA . GLY A 1 101 ? -6.539 -1.280 26.568 1.00 91.31 101 GLY A CA 1
ATOM 816 C C . GLY A 1 101 ? -6.949 -2.294 25.504 1.00 91.31 101 GLY A C 1
ATOM 817 O O . GLY A 1 101 ? -7.709 -3.206 25.798 1.00 91.31 101 GLY A O 1
ATOM 818 N N . LEU A 1 102 ? -6.524 -2.088 24.253 1.00 93.12 102 LEU A N 1
ATOM 819 C CA . LEU A 1 102 ? -7.001 -2.872 23.111 1.00 93.12 102 LEU A CA 1
ATOM 820 C C . LEU A 1 102 ? -6.453 -4.306 23.116 1.00 93.12 102 LEU A C 1
ATOM 822 O O . LEU A 1 102 ? -5.244 -4.517 23.011 1.00 93.12 102 LEU A O 1
ATOM 826 N N . GLU A 1 103 ? -7.342 -5.293 23.119 1.00 94.62 103 GLU A N 1
ATOM 827 C CA . GLU A 1 103 ? -7.007 -6.716 23.045 1.00 94.62 103 GLU A CA 1
ATOM 828 C C . GLU A 1 103 ? -7.329 -7.301 21.665 1.00 94.62 103 GLU A C 1
ATOM 830 O O . GLU A 1 103 ? -8.347 -7.004 21.035 1.00 94.62 103 GLU A O 1
ATOM 835 N N . CYS A 1 104 ? -6.455 -8.169 21.160 1.00 95.19 104 CYS A N 1
ATOM 836 C CA . CYS A 1 104 ? -6.678 -8.834 19.885 1.00 95.19 104 CYS A CA 1
ATOM 837 C C . CYS A 1 104 ? -7.744 -9.927 20.027 1.00 95.19 104 CYS A C 1
ATOM 839 O O . CYS A 1 104 ? -7.469 -10.994 20.574 1.00 95.19 104 CYS A O 1
ATOM 841 N N . MET A 1 105 ? -8.917 -9.738 19.420 1.00 92.12 105 MET A N 1
ATOM 842 C CA . MET A 1 105 ? -10.019 -10.719 19.437 1.00 92.12 105 MET A CA 1
ATOM 843 C C . MET A 1 105 ? -9.698 -12.103 18.819 1.00 92.12 105 MET A C 1
ATOM 845 O O . MET A 1 105 ? -10.553 -12.982 18.825 1.00 92.12 105 MET A O 1
ATOM 849 N N . ILE A 1 106 ? -8.495 -12.322 18.271 1.00 94.38 106 ILE A N 1
ATOM 850 C CA . ILE A 1 106 ? -8.040 -13.632 17.762 1.00 94.38 106 ILE A CA 1
ATOM 851 C C . ILE A 1 106 ? -7.259 -14.422 18.827 1.00 94.38 106 ILE A C 1
ATOM 853 O O . ILE A 1 106 ? -7.318 -15.647 18.842 1.00 94.38 106 ILE A O 1
ATOM 857 N N . CYS A 1 107 ? -6.482 -13.747 19.679 1.00 94.88 107 CYS A N 1
ATOM 858 C CA . CYS A 1 107 ? -5.529 -14.393 20.596 1.00 94.88 107 CYS A CA 1
ATOM 859 C C . CYS A 1 107 ? -5.513 -13.810 22.017 1.00 94.88 107 CYS A C 1
ATOM 861 O O . CYS A 1 107 ? -4.627 -14.163 22.789 1.00 94.88 107 CYS A O 1
ATOM 863 N N . THR A 1 108 ? -6.424 -12.879 22.315 1.00 93.50 108 THR A N 1
ATOM 864 C CA . THR A 1 108 ? -6.579 -12.142 23.584 1.00 93.50 108 THR A CA 1
ATOM 865 C C . THR A 1 108 ? -5.315 -11.443 24.101 1.00 93.50 108 THR A C 1
ATOM 867 O O . THR A 1 108 ? -5.256 -11.051 25.259 1.00 93.50 108 THR A O 1
ATOM 870 N N . MET A 1 109 ? -4.290 -11.264 23.261 1.00 93.00 109 MET A N 1
ATOM 871 C CA . MET A 1 109 ? -3.075 -10.534 23.629 1.00 93.00 109 MET A CA 1
ATOM 872 C C . MET A 1 109 ? -3.273 -9.018 23.444 1.00 93.00 109 MET A C 1
ATOM 874 O O . MET A 1 109 ? -3.914 -8.616 22.465 1.00 93.00 109 MET A O 1
ATOM 878 N N . PRO A 1 110 ? -2.683 -8.168 24.307 1.00 91.88 110 PRO A N 1
ATOM 879 C CA . PRO A 1 110 ? -2.706 -6.716 24.136 1.00 91.88 110 PRO A CA 1
ATOM 880 C C . PRO A 1 110 ? -2.063 -6.270 22.817 1.00 91.88 110 PRO A C 1
ATOM 882 O O . PRO A 1 110 ? -0.988 -6.745 22.442 1.00 91.88 110 PRO A O 1
ATOM 885 N N . MET A 1 111 ? -2.705 -5.328 22.128 1.00 92.62 111 MET A N 1
ATOM 886 C CA . MET A 1 111 ? -2.241 -4.749 20.868 1.00 92.62 111 MET A CA 1
ATOM 887 C C . MET A 1 111 ? -1.557 -3.399 21.093 1.00 92.62 111 MET A C 1
ATOM 889 O O . MET A 1 111 ? -2.027 -2.571 21.868 1.00 92.62 111 MET A O 1
ATOM 893 N N . VAL A 1 112 ? -0.477 -3.131 20.355 1.00 88.00 112 VAL A N 1
ATOM 894 C CA . VAL A 1 112 ? 0.227 -1.833 20.409 1.00 88.00 112 VAL A CA 1
ATOM 895 C C . VAL A 1 112 ? -0.207 -0.904 19.273 1.00 88.00 112 VAL A C 1
ATOM 897 O O . VAL A 1 112 ? -0.446 -1.351 18.158 1.00 88.00 112 VAL A O 1
ATOM 900 N N . ILE A 1 113 ? -0.284 0.406 19.505 1.00 80.75 113 ILE A N 1
ATOM 901 C CA . ILE A 1 113 ? -0.633 1.371 18.437 1.00 80.75 113 ILE A CA 1
ATOM 902 C C . ILE A 1 113 ? 0.626 1.894 17.739 1.00 80.75 113 ILE A C 1
ATOM 904 O O . ILE A 1 113 ? 0.633 2.118 16.531 1.00 80.75 113 ILE A O 1
ATOM 908 N N . ASN A 1 114 ? 1.725 2.024 18.483 1.00 72.19 114 ASN A N 1
ATOM 909 C CA . ASN A 1 114 ? 3.013 2.447 17.958 1.00 72.19 114 ASN A CA 1
ATOM 910 C C . ASN A 1 114 ? 4.104 1.440 18.369 1.00 72.19 114 ASN A C 1
ATOM 912 O O . ASN A 1 114 ? 4.480 1.417 19.543 1.00 72.19 114 ASN A O 1
ATOM 916 N N . PRO A 1 115 ? 4.609 0.595 17.448 1.00 62.56 115 PRO A N 1
ATOM 917 C CA . PRO A 1 115 ? 5.733 -0.297 17.715 1.00 62.56 115 PRO A CA 1
ATOM 918 C C . PRO A 1 115 ? 7.025 0.530 17.821 1.00 62.56 115 PRO A C 1
ATOM 920 O O . PRO A 1 115 ? 7.781 0.701 16.865 1.00 62.56 115 PRO A O 1
ATOM 923 N N . HIS A 1 116 ? 7.265 1.087 19.005 1.00 50.84 116 HIS A N 1
ATOM 924 C CA . HIS A 1 116 ? 8.511 1.754 19.368 1.00 50.84 116 HIS A CA 1
ATOM 925 C C . HIS A 1 116 ? 9.336 0.860 20.282 1.00 50.84 116 HIS A C 1
ATOM 927 O O . HIS A 1 116 ? 9.434 1.099 21.481 1.00 50.84 116 HIS A O 1
ATOM 933 N N . ASP A 1 117 ? 9.995 -0.124 19.674 1.00 46.12 117 ASP A N 1
ATOM 934 C CA . ASP A 1 117 ? 11.225 -0.650 20.250 1.00 46.12 117 ASP A CA 1
ATOM 935 C C . ASP A 1 117 ? 12.268 -0.883 19.140 1.00 46.12 117 ASP A C 1
ATOM 937 O O . ASP A 1 117 ? 12.287 -1.943 18.511 1.00 46.12 117 ASP A O 1
ATOM 941 N N . PRO A 1 118 ? 13.140 0.106 18.841 1.00 44.91 118 PRO A N 1
ATOM 942 C CA . PRO A 1 118 ? 14.159 -0.006 17.789 1.00 44.91 118 PRO A CA 1
ATOM 943 C C . PRO A 1 118 ? 15.284 -1.008 18.128 1.00 44.91 118 PRO A C 1
ATOM 945 O O . PRO A 1 118 ? 16.291 -1.056 17.423 1.00 44.91 118 PRO A O 1
ATOM 948 N N . GLY A 1 119 ? 15.137 -1.769 19.219 1.00 42.03 119 GLY A N 1
ATOM 949 C CA . GLY A 1 119 ? 16.007 -2.871 19.622 1.00 42.03 119 GLY A CA 1
ATOM 950 C C . GLY A 1 119 ? 15.434 -4.275 19.385 1.00 42.03 119 GLY A C 1
ATOM 951 O O . GLY A 1 119 ? 16.157 -5.238 19.633 1.00 42.03 119 GLY A O 1
ATOM 952 N N . GLN A 1 120 ? 14.184 -4.433 18.922 1.00 43.66 120 GLN A N 1
ATOM 953 C CA . GLN A 1 120 ? 13.701 -5.755 18.496 1.00 43.66 120 GLN A CA 1
ATOM 954 C C . GLN A 1 120 ? 14.339 -6.158 17.162 1.00 43.66 120 GLN A C 1
ATOM 956 O O . GLN A 1 120 ? 14.430 -5.358 16.232 1.00 43.66 120 GLN A O 1
ATOM 961 N N . GLU A 1 121 ? 14.788 -7.413 17.073 1.00 43.62 121 GLU A N 1
ATOM 962 C CA . GLU A 1 121 ? 15.333 -7.969 15.834 1.00 43.62 121 GLU A CA 1
ATOM 963 C C . GLU A 1 121 ? 14.305 -7.892 14.696 1.00 43.62 121 GLU A C 1
ATOM 965 O O . GLU A 1 121 ? 13.119 -8.158 14.897 1.00 43.62 121 GLU A O 1
ATOM 970 N N . ASP A 1 122 ? 14.803 -7.631 13.483 1.00 48.72 122 ASP A N 1
ATOM 971 C CA . ASP A 1 122 ? 14.097 -7.384 12.205 1.00 48.72 122 ASP A CA 1
ATOM 972 C C . ASP A 1 122 ? 13.225 -8.569 11.695 1.00 48.72 122 ASP A C 1
ATOM 974 O O . ASP A 1 122 ? 12.892 -8.678 10.516 1.00 48.72 122 ASP A O 1
ATOM 978 N N . ARG A 1 123 ? 12.915 -9.526 12.579 1.00 48.44 123 ARG A N 1
ATOM 979 C CA . ARG A 1 123 ? 12.259 -10.818 12.325 1.00 48.44 123 ARG A CA 1
ATOM 980 C C . ARG A 1 123 ? 11.009 -11.056 13.176 1.00 48.44 123 ARG A C 1
ATOM 982 O O . ARG A 1 123 ? 10.267 -11.994 12.891 1.00 48.44 123 ARG A O 1
ATOM 989 N N . VAL A 1 124 ? 10.762 -10.255 14.216 1.00 62.94 124 VAL A N 1
ATOM 990 C CA . VAL A 1 124 ? 9.550 -10.394 15.039 1.00 62.94 124 VAL A CA 1
ATOM 991 C C . VAL A 1 124 ? 8.407 -9.626 14.379 1.00 62.94 124 VAL A C 1
ATOM 993 O O . VAL A 1 124 ? 8.426 -8.401 14.305 1.00 62.94 124 VAL A O 1
ATOM 996 N N . ILE A 1 125 ? 7.392 -10.346 13.895 1.00 68.81 125 ILE A N 1
ATOM 997 C CA . ILE A 1 125 ? 6.167 -9.723 13.377 1.00 68.81 125 ILE A CA 1
ATOM 998 C C . ILE A 1 125 ? 5.442 -9.065 14.552 1.00 68.81 125 ILE A C 1
ATOM 1000 O O . ILE A 1 125 ? 4.985 -9.765 15.462 1.00 68.81 125 ILE A O 1
ATOM 1004 N N . ASP A 1 126 ? 5.328 -7.737 14.524 1.00 83.38 126 ASP A N 1
ATOM 1005 C CA . ASP A 1 126 ? 4.693 -6.989 15.604 1.00 83.38 126 ASP A CA 1
ATOM 1006 C C . ASP A 1 126 ? 3.213 -7.371 15.806 1.00 83.38 126 ASP A C 1
ATOM 1008 O O . ASP A 1 126 ? 2.531 -7.934 14.941 1.00 83.38 126 ASP A O 1
ATOM 1012 N N . HIS A 1 127 ? 2.711 -7.094 17.007 1.00 90.38 127 HIS A N 1
ATOM 1013 C CA . HIS A 1 127 ? 1.307 -7.291 17.355 1.00 90.38 127 HIS A CA 1
ATOM 1014 C C . HIS A 1 127 ? 0.577 -5.946 17.434 1.00 90.38 127 HIS A C 1
ATOM 1016 O O . HIS A 1 127 ? -0.161 -5.668 18.378 1.00 90.38 127 HIS A O 1
ATOM 1022 N N . ARG A 1 128 ? 0.830 -5.065 16.455 1.00 90.94 128 ARG A N 1
ATOM 1023 C CA . ARG A 1 128 ? 0.186 -3.749 16.425 1.00 90.94 128 ARG A CA 1
ATOM 1024 C C . ARG A 1 128 ? -1.289 -3.842 16.032 1.00 90.94 128 ARG A C 1
ATOM 1026 O O . ARG A 1 128 ? -1.657 -4.729 15.261 1.00 90.94 128 ARG A O 1
ATOM 1033 N N . ALA A 1 129 ? -2.112 -2.918 16.514 1.00 93.12 129 ALA A N 1
ATOM 1034 C CA . ALA A 1 129 ? -3.526 -2.833 16.168 1.00 93.12 129 ALA A CA 1
ATOM 1035 C C . ALA A 1 129 ? -3.710 -2.472 14.682 1.00 93.12 129 ALA A C 1
ATOM 1037 O O . ALA A 1 129 ? -3.211 -1.448 14.206 1.00 93.12 129 ALA A O 1
ATOM 1038 N N . MET A 1 130 ? -4.446 -3.312 13.953 1.00 93.31 130 MET A N 1
ATOM 1039 C CA . MET A 1 130 ? -4.790 -3.136 12.542 1.00 93.31 130 MET A CA 1
ATOM 1040 C C . MET A 1 130 ? -6.307 -3.025 12.375 1.00 93.31 130 MET A C 1
ATOM 1042 O O . MET A 1 130 ? -7.048 -3.909 12.797 1.00 93.31 130 MET A O 1
ATOM 1046 N N . ILE A 1 131 ? -6.755 -1.966 11.706 1.00 93.62 131 ILE A N 1
ATOM 1047 C CA . ILE A 1 131 ? -8.139 -1.721 11.295 1.00 93.62 131 ILE A CA 1
ATOM 1048 C C . ILE A 1 131 ? -8.382 -2.442 9.968 1.00 93.62 131 ILE A C 1
ATOM 1050 O O . ILE A 1 131 ? -7.878 -2.018 8.924 1.00 93.62 131 ILE A O 1
ATOM 1054 N N . LEU A 1 132 ? -9.156 -3.526 9.979 1.00 93.94 132 LEU A N 1
ATOM 1055 C CA . LEU A 1 132 ? -9.591 -4.197 8.752 1.00 93.94 132 LEU A CA 1
ATOM 1056 C C . LEU A 1 132 ? -10.581 -3.324 7.969 1.00 93.94 132 LEU A C 1
ATOM 1058 O O . LEU A 1 132 ? -11.240 -2.458 8.536 1.00 93.94 132 LEU A O 1
ATOM 1062 N N . LEU A 1 133 ? -10.745 -3.582 6.665 1.00 91.19 133 LEU A N 1
ATOM 1063 C CA . LEU A 1 133 ? -11.649 -2.792 5.809 1.00 91.19 133 LEU A CA 1
ATOM 1064 C C . LEU A 1 133 ? -13.102 -2.793 6.312 1.00 91.19 133 LEU A C 1
ATOM 1066 O O . LEU A 1 133 ? -13.825 -1.829 6.105 1.00 91.19 133 LEU A O 1
ATOM 1070 N N . CYS A 1 134 ? -13.518 -3.851 7.004 1.00 92.56 134 CYS A N 1
ATOM 1071 C CA . CYS A 1 134 ? -14.828 -3.974 7.636 1.00 92.56 134 CYS A CA 1
ATOM 1072 C C . CYS A 1 134 ? -14.971 -3.236 8.980 1.00 92.56 134 CYS A C 1
ATOM 1074 O O . CYS A 1 134 ? -16.078 -3.158 9.501 1.00 92.56 134 CYS A O 1
ATOM 1076 N N . GLY A 1 135 ? -13.877 -2.726 9.552 1.00 93.56 135 GLY A N 1
ATOM 1077 C CA . GLY A 1 135 ? -13.833 -2.031 10.840 1.00 93.56 135 GLY A CA 1
ATOM 1078 C C . GLY A 1 135 ? -13.360 -2.855 12.033 1.00 93.56 135 GLY A C 1
ATOM 1079 O O . GLY A 1 135 ? -13.033 -2.265 13.053 1.00 93.56 135 GLY A O 1
ATOM 1080 N N . HIS A 1 136 ? -13.246 -4.179 11.934 1.00 95.44 136 HIS A N 1
ATOM 1081 C CA . HIS A 1 136 ? -12.708 -4.977 13.041 1.00 95.44 136 HIS A CA 1
ATOM 1082 C C . HIS A 1 136 ? -11.223 -4.685 13.302 1.00 95.44 136 HIS A C 1
ATOM 1084 O O . HIS A 1 136 ? -10.425 -4.626 12.362 1.00 95.44 136 HIS A O 1
ATOM 1090 N N . LEU A 1 137 ? -10.863 -4.547 14.578 1.00 95.69 137 LEU A N 1
ATOM 1091 C CA . LEU A 1 137 ? -9.494 -4.397 15.063 1.00 95.69 137 LEU A CA 1
ATOM 1092 C C . LEU A 1 137 ? -8.878 -5.765 15.376 1.00 95.69 137 LEU A C 1
ATOM 1094 O O . LEU A 1 137 ? -9.484 -6.607 16.038 1.00 95.69 137 LEU A O 1
ATOM 1098 N N . VAL A 1 138 ? -7.662 -5.989 14.879 1.00 95.62 138 VAL A N 1
ATOM 1099 C CA . VAL A 1 138 ? -6.899 -7.237 15.044 1.00 95.62 138 VAL A CA 1
ATOM 1100 C C . VAL A 1 138 ? -5.406 -6.955 15.147 1.00 95.62 138 VAL A C 1
ATOM 1102 O O . VAL A 1 138 ? -4.900 -6.026 14.521 1.00 95.62 138 VAL A O 1
ATOM 1105 N N . GLY A 1 139 ? -4.671 -7.786 15.884 1.00 94.56 139 GLY A N 1
ATOM 1106 C CA . GLY A 1 139 ? -3.220 -7.662 15.967 1.00 94.56 139 GLY A CA 1
ATOM 1107 C C . GLY A 1 139 ? -2.555 -8.110 14.664 1.00 94.56 139 GLY A C 1
ATOM 1108 O O . GLY A 1 139 ? -2.904 -9.166 14.121 1.00 94.56 139 GLY A O 1
ATOM 1109 N N . PHE A 1 140 ? -1.586 -7.336 14.166 1.00 91.44 140 PHE A N 1
ATOM 1110 C CA . PHE A 1 140 ? -0.952 -7.548 12.859 1.00 91.44 140 PHE A CA 1
ATOM 1111 C C . PHE A 1 140 ? -0.435 -8.980 12.674 1.00 91.44 140 PHE A C 1
ATOM 1113 O O . PHE A 1 140 ? -0.824 -9.645 11.715 1.00 91.44 140 PHE A O 1
ATOM 1120 N N . SER A 1 141 ? 0.329 -9.521 13.627 1.00 90.50 141 SER A N 1
ATOM 1121 C CA . SER A 1 141 ? 0.811 -10.908 13.554 1.00 90.50 141 SER A CA 1
ATOM 1122 C C . SER A 1 141 ? -0.284 -11.991 13.556 1.00 90.50 141 SER A C 1
ATOM 1124 O O . SER A 1 141 ? -0.011 -13.121 13.150 1.00 90.50 141 SER A O 1
ATOM 1126 N N . CYS A 1 142 ? -1.523 -11.695 13.959 1.00 93.62 142 CYS A N 1
ATOM 1127 C CA . CYS A 1 142 ? -2.638 -12.647 13.884 1.00 93.62 142 CYS A CA 1
ATOM 1128 C C . CYS A 1 142 ? -3.383 -12.577 12.548 1.00 93.62 142 CYS A C 1
ATOM 1130 O O . CYS A 1 142 ? -3.576 -13.622 11.926 1.00 93.62 142 CYS A O 1
ATOM 1132 N N . ILE A 1 143 ? -3.722 -11.381 12.046 1.00 92.94 143 ILE A N 1
ATOM 1133 C CA . ILE A 1 143 ? -4.293 -11.261 10.689 1.00 92.94 143 ILE A CA 1
ATOM 1134 C C . ILE A 1 143 ? -3.301 -11.733 9.624 1.00 92.94 143 ILE A C 1
ATOM 1136 O O . ILE A 1 143 ? -3.692 -12.384 8.657 1.00 92.94 143 ILE A O 1
ATOM 1140 N N . TYR A 1 144 ? -2.010 -11.489 9.847 1.00 90.44 144 TYR A N 1
ATOM 1141 C CA . TYR A 1 144 ? -0.940 -11.966 8.990 1.00 90.44 144 TYR A CA 1
ATOM 1142 C C . TYR A 1 144 ? -0.958 -13.501 8.846 1.00 90.44 144 TYR A C 1
ATOM 1144 O O . TYR A 1 144 ? -1.028 -14.020 7.729 1.00 90.44 144 TYR A O 1
ATOM 1152 N N . ARG A 1 145 ? -0.975 -14.236 9.970 1.00 91.69 145 ARG A N 1
ATOM 1153 C CA . ARG A 1 145 ? -1.063 -15.709 9.975 1.00 91.69 145 ARG A CA 1
ATOM 1154 C C . ARG A 1 145 ? -2.374 -16.211 9.368 1.00 91.69 145 ARG A C 1
ATOM 1156 O O . ARG A 1 145 ? -2.348 -17.167 8.600 1.00 91.69 145 ARG A O 1
ATOM 1163 N N . HIS A 1 146 ? -3.499 -15.549 9.655 1.00 92.50 146 HIS A N 1
ATOM 1164 C CA . HIS A 1 146 ? -4.791 -15.881 9.046 1.00 92.50 146 HIS A CA 1
ATOM 1165 C C . HIS A 1 146 ? -4.736 -15.779 7.513 1.00 92.50 146 HIS A C 1
ATOM 1167 O O . HIS A 1 146 ? -5.212 -16.673 6.818 1.00 92.50 146 HIS A O 1
ATOM 1173 N N . PHE A 1 147 ? -4.106 -14.731 6.974 1.00 91.25 147 PHE A N 1
ATOM 1174 C CA . PHE A 1 147 ? -3.958 -14.549 5.528 1.00 91.25 147 PHE A CA 1
ATOM 1175 C C . PHE A 1 147 ? -3.027 -15.593 4.900 1.00 91.25 147 PHE A C 1
ATOM 1177 O O . PHE A 1 147 ? -3.365 -16.109 3.837 1.00 91.25 147 PHE A O 1
ATOM 1184 N N . CYS A 1 148 ? -1.920 -15.964 5.556 1.00 89.25 148 CYS A N 1
ATOM 1185 C CA . CYS A 1 148 ? -1.061 -17.065 5.093 1.00 89.25 148 CYS A CA 1
ATOM 1186 C C . CYS A 1 148 ? -1.841 -18.371 4.997 1.00 89.25 148 CYS A C 1
ATOM 1188 O O . CYS A 1 148 ? -1.883 -18.988 3.938 1.00 89.25 148 CYS A O 1
ATOM 1190 N N . HIS A 1 149 ? -2.541 -18.736 6.073 1.00 90.12 149 HIS A N 1
ATOM 1191 C CA . HIS A 1 149 ? -3.327 -19.959 6.113 1.00 90.12 149 HIS A CA 1
ATOM 1192 C C . HIS A 1 149 ? -4.407 -19.983 5.020 1.00 90.12 149 HIS A C 1
ATOM 1194 O O . HIS A 1 149 ? -4.525 -20.965 4.292 1.00 90.12 149 HIS A O 1
ATOM 1200 N N . ARG A 1 150 ? -5.148 -18.878 4.835 1.00 88.50 150 ARG A N 1
ATOM 1201 C CA . ARG A 1 150 ? -6.144 -18.743 3.754 1.00 88.50 150 ARG A CA 1
ATOM 1202 C C . ARG A 1 150 ? -5.508 -18.881 2.367 1.00 88.50 150 ARG A C 1
ATOM 1204 O O . ARG A 1 150 ? -6.095 -19.534 1.508 1.00 88.50 150 ARG A O 1
ATOM 1211 N N . GLN A 1 151 ? -4.309 -18.337 2.157 1.00 87.25 151 GLN A N 1
ATOM 1212 C CA . GLN A 1 151 ? -3.560 -18.473 0.906 1.00 87.25 151 GLN A CA 1
ATOM 1213 C C . GLN A 1 151 ? -3.098 -19.920 0.653 1.00 87.25 151 GLN A C 1
ATOM 1215 O O . GLN A 1 151 ? -3.262 -20.416 -0.462 1.00 87.25 151 GLN A O 1
ATOM 1220 N N . GLU A 1 152 ? -2.578 -20.613 1.671 1.00 90.00 152 GLU A N 1
ATOM 1221 C CA . GLU A 1 152 ? -2.160 -22.023 1.604 1.00 90.00 152 GLU A CA 1
ATOM 1222 C C . GLU A 1 152 ? -3.317 -22.938 1.177 1.00 90.00 152 GLU A C 1
ATOM 1224 O O . GLU A 1 152 ? -3.166 -23.750 0.263 1.00 90.00 152 GLU A O 1
ATOM 1229 N N . ILE A 1 153 ? -4.500 -22.749 1.774 1.00 90.38 153 ILE A N 1
ATOM 1230 C CA . ILE A 1 153 ? -5.725 -23.501 1.446 1.00 90.38 153 ILE A CA 1
ATOM 1231 C C . ILE A 1 153 ? -6.512 -22.908 0.260 1.00 90.38 153 ILE A C 1
ATOM 1233 O O . ILE A 1 153 ? -7.624 -23.351 -0.024 1.00 90.38 153 ILE A O 1
ATOM 1237 N N . ARG A 1 154 ? -5.942 -21.918 -0.446 1.00 87.88 154 ARG A N 1
ATOM 1238 C CA . ARG A 1 154 ? -6.509 -21.242 -1.633 1.00 87.88 154 ARG A CA 1
ATOM 1239 C C . ARG A 1 154 ? -7.913 -20.649 -1.435 1.00 87.88 154 ARG A C 1
ATOM 1241 O O . ARG A 1 154 ? -8.702 -20.585 -2.376 1.00 87.88 154 ARG A O 1
ATOM 1248 N N . GLN A 1 155 ? -8.225 -20.193 -0.228 1.00 88.19 155 GLN A N 1
ATOM 1249 C CA . GLN A 1 155 ? -9.477 -19.507 0.087 1.00 88.19 155 GLN A CA 1
ATOM 1250 C C . GLN A 1 155 ? -9.326 -17.976 -0.007 1.00 88.19 155 GLN A C 1
ATOM 1252 O O . GLN A 1 155 ? -8.233 -17.450 0.214 1.00 88.19 155 GLN A O 1
ATOM 1257 N N . PRO A 1 156 ? -10.414 -17.225 -0.282 1.00 87.62 156 PRO A N 1
ATOM 1258 C CA . PRO A 1 156 ? -10.367 -15.765 -0.341 1.00 87.62 156 PRO A CA 1
ATOM 1259 C C . PRO A 1 156 ? -9.874 -15.138 0.968 1.00 87.62 156 PRO A C 1
ATOM 1261 O O . PRO A 1 156 ? -10.228 -15.598 2.057 1.00 87.62 156 PRO A O 1
ATOM 1264 N N . PHE A 1 157 ? -9.123 -14.042 0.888 1.00 90.44 157 PHE A N 1
ATOM 1265 C CA . PHE A 1 157 ? -8.810 -13.230 2.066 1.00 90.44 157 PHE A CA 1
ATOM 1266 C C . PHE A 1 157 ? -10.108 -12.633 2.627 1.00 90.44 157 PHE A C 1
ATOM 1268 O O . PHE A 1 157 ? -10.832 -11.962 1.900 1.00 90.44 157 PHE A O 1
ATOM 1275 N N . THR A 1 158 ? -10.424 -12.874 3.898 1.00 92.62 158 THR A N 1
ATOM 1276 C CA . THR A 1 158 ? -11.656 -12.403 4.562 1.00 92.62 158 THR A CA 1
ATOM 1277 C C . THR A 1 158 ? -11.351 -11.920 5.975 1.00 92.62 158 THR A C 1
ATOM 1279 O O . THR A 1 158 ? -10.258 -12.141 6.495 1.00 92.62 158 THR A O 1
ATOM 1282 N N . CYS A 1 159 ? -12.315 -11.261 6.619 1.00 93.88 159 CYS A N 1
ATOM 1283 C CA . CYS A 1 159 ? -12.231 -11.014 8.055 1.00 93.88 159 CYS A CA 1
ATOM 1284 C C . CYS A 1 159 ? -12.378 -12.346 8.822 1.00 93.88 159 CYS A C 1
ATOM 1286 O O . CYS A 1 159 ? -13.262 -13.131 8.473 1.00 93.88 159 CYS A O 1
ATOM 1288 N N . PRO A 1 160 ? -11.583 -12.606 9.878 1.00 93.12 160 PRO A N 1
ATOM 1289 C CA . PRO A 1 160 ? -11.734 -13.817 10.687 1.00 93.12 160 PRO A CA 1
ATOM 1290 C C . PRO A 1 160 ? -13.055 -13.869 11.476 1.00 93.12 160 PRO A C 1
ATOM 1292 O O . PRO A 1 160 ? -13.498 -14.958 11.821 1.00 93.12 160 PRO A O 1
ATOM 1295 N N . PHE A 1 161 ? -13.711 -12.729 11.730 1.00 92.25 161 PHE A N 1
ATOM 1296 C CA . PHE A 1 161 ? -14.978 -12.665 12.480 1.00 92.25 161 PHE A CA 1
ATOM 1297 C C . PHE A 1 161 ? -16.228 -12.740 11.598 1.00 92.25 161 PHE A C 1
ATOM 1299 O O . PHE A 1 161 ? -17.323 -12.978 12.097 1.00 92.25 161 PHE A O 1
ATOM 1306 N N . HIS A 1 162 ? -16.088 -12.527 10.287 1.00 85.31 162 HIS A N 1
ATOM 1307 C CA . HIS A 1 162 ? -17.187 -12.670 9.338 1.00 85.31 162 HIS A CA 1
ATOM 1308 C C . HIS A 1 162 ? -16.665 -13.008 7.936 1.00 85.31 162 HIS A C 1
ATOM 1310 O O . HIS A 1 162 ? -15.981 -12.214 7.287 1.00 85.31 162 HIS A O 1
ATOM 1316 N N . GLY A 1 163 ? -17.074 -14.163 7.410 1.00 70.25 163 GLY A N 1
ATOM 1317 C CA . GLY A 1 163 ? -16.763 -14.608 6.045 1.00 70.25 163 GLY A CA 1
ATOM 1318 C C . GLY A 1 163 ? -17.538 -13.879 4.938 1.00 70.25 163 GLY A C 1
ATOM 1319 O O . GLY A 1 163 ? -17.818 -14.489 3.916 1.00 70.25 163 GLY A O 1
ATOM 1320 N N . GLY A 1 164 ? -17.939 -12.623 5.168 1.00 71.94 164 GLY A N 1
ATOM 1321 C CA . GLY A 1 164 ? -18.779 -11.822 4.271 1.00 71.94 164 GLY A CA 1
ATOM 1322 C C . GLY A 1 164 ? -18.021 -11.297 3.049 1.00 71.94 164 GLY A C 1
ATOM 1323 O O . GLY A 1 164 ? -17.879 -11.993 2.050 1.00 71.94 164 GLY A O 1
ATOM 1324 N N . GLU A 1 165 ? -17.550 -10.050 3.108 1.00 79.94 165 GLU A N 1
ATOM 1325 C CA . GLU A 1 165 ? -16.840 -9.436 1.980 1.00 79.94 165 GLU A CA 1
ATOM 1326 C C . GLU A 1 165 ? -15.344 -9.816 1.941 1.00 79.94 165 GLU A C 1
ATOM 1328 O O . GLU A 1 165 ? -14.678 -9.813 2.987 1.00 79.94 165 GLU A O 1
ATOM 1333 N N . PRO A 1 166 ? -14.780 -10.102 0.750 1.00 83.94 166 PRO A N 1
ATOM 1334 C CA . PRO A 1 166 ? -13.349 -10.318 0.588 1.00 83.94 166 PRO A CA 1
ATOM 1335 C C . PRO A 1 166 ? -12.513 -9.080 0.943 1.00 83.94 166 PRO A C 1
ATOM 1337 O O . PRO A 1 166 ? -12.707 -7.987 0.415 1.00 83.94 166 PRO A O 1
ATOM 1340 N N . LEU A 1 167 ? -11.499 -9.276 1.781 1.00 89.69 167 LEU A N 1
ATOM 1341 C CA . LEU A 1 167 ? -10.463 -8.294 2.089 1.00 89.69 167 LEU A CA 1
ATOM 1342 C C . LEU A 1 167 ? -9.360 -8.334 1.020 1.00 89.69 167 LEU A C 1
ATOM 1344 O O . LEU A 1 167 ? -8.197 -8.570 1.342 1.00 89.69 167 LEU A O 1
ATOM 1348 N N . CYS A 1 168 ? -9.702 -8.147 -0.256 1.00 88.06 168 CYS A N 1
ATOM 1349 C CA . CYS A 1 168 ? -8.741 -8.194 -1.362 1.00 88.06 168 CYS A CA 1
ATOM 1350 C C . CYS A 1 168 ? -9.008 -7.153 -2.455 1.00 88.06 168 CYS A C 1
ATOM 1352 O O . CYS A 1 168 ? -10.134 -6.713 -2.670 1.00 88.06 168 CYS A O 1
ATOM 1354 N N . HIS A 1 169 ? -7.955 -6.785 -3.182 1.00 85.44 169 HIS A N 1
ATOM 1355 C CA . HIS A 1 169 ? -8.044 -5.874 -4.324 1.00 85.44 169 HIS A CA 1
ATOM 1356 C C . HIS A 1 169 ? -8.713 -6.551 -5.539 1.00 85.44 169 HIS A C 1
ATOM 1358 O O . HIS A 1 169 ? -8.274 -7.638 -5.920 1.00 85.44 169 HIS A O 1
ATOM 1364 N N . PRO A 1 170 ? -9.717 -5.930 -6.190 1.00 86.06 170 PRO A N 1
ATOM 1365 C CA . PRO A 1 170 ? -10.555 -6.610 -7.182 1.00 86.06 170 PRO A CA 1
ATOM 1366 C C . PRO A 1 170 ? -9.824 -7.022 -8.469 1.00 86.06 170 PRO A C 1
ATOM 1368 O O . PRO A 1 170 ? -10.148 -8.064 -9.025 1.00 86.06 170 PRO A O 1
ATOM 1371 N N . ASP A 1 171 ? -8.824 -6.265 -8.936 1.00 86.31 171 ASP A N 1
ATOM 1372 C CA . ASP A 1 171 ? -8.120 -6.576 -10.193 1.00 86.31 171 ASP A CA 1
ATOM 1373 C C . ASP A 1 171 ? -6.896 -7.487 -10.004 1.00 86.31 171 ASP A C 1
ATOM 1375 O O . ASP A 1 171 ? -6.343 -7.967 -10.992 1.00 86.31 171 ASP A O 1
ATOM 1379 N N . CYS A 1 172 ? -6.385 -7.652 -8.777 1.00 85.19 172 CYS A N 1
ATOM 1380 C CA . CYS A 1 172 ? -5.151 -8.415 -8.535 1.00 85.19 172 CYS A CA 1
ATOM 1381 C C . CYS A 1 172 ? -5.254 -9.488 -7.445 1.00 85.19 172 CYS A C 1
ATOM 1383 O O . CYS A 1 172 ? -4.267 -10.169 -7.187 1.00 85.19 172 CYS A O 1
ATOM 1385 N N . GLY A 1 173 ? -6.402 -9.635 -6.776 1.00 86.44 173 GLY A N 1
ATOM 1386 C CA . GLY A 1 173 ? -6.662 -10.676 -5.772 1.00 86.44 173 GLY A CA 1
ATOM 1387 C C . GLY A 1 173 ? -5.834 -10.587 -4.482 1.00 86.44 173 GLY A C 1
ATOM 1388 O O . GLY A 1 173 ? -6.129 -11.292 -3.519 1.00 86.44 173 GLY A O 1
ATOM 1389 N N . CYS A 1 174 ? -4.816 -9.722 -4.417 1.00 85.06 174 CYS A N 1
ATOM 1390 C CA . CYS A 1 174 ? -3.959 -9.570 -3.245 1.00 85.06 174 CYS A CA 1
ATOM 1391 C C . CYS A 1 174 ? -4.765 -9.151 -2.011 1.00 85.06 174 CYS A C 1
ATOM 1393 O O . CYS A 1 174 ? -5.546 -8.196 -2.070 1.00 85.06 174 CYS A O 1
ATOM 1395 N N . GLY A 1 175 ? -4.520 -9.826 -0.887 1.00 86.75 175 GLY A N 1
ATOM 1396 C CA . GLY A 1 175 ? -5.133 -9.511 0.397 1.00 86.75 175 GLY A CA 1
ATOM 1397 C C . GLY A 1 175 ? -4.718 -8.138 0.932 1.00 86.75 175 GLY A C 1
ATOM 1398 O O . GLY A 1 175 ? -3.550 -7.754 0.869 1.00 86.75 175 GLY A O 1
ATOM 1399 N N . HIS A 1 176 ? -5.678 -7.416 1.501 1.00 87.94 176 HIS A N 1
ATOM 1400 C CA . HIS A 1 176 ? -5.494 -6.129 2.155 1.00 87.94 176 HIS A CA 1
ATOM 1401 C C . HIS A 1 176 ? -5.598 -6.298 3.679 1.00 87.94 176 HIS A C 1
ATOM 1403 O O . HIS A 1 176 ? -6.692 -6.407 4.230 1.00 87.94 176 HIS A O 1
ATOM 1409 N N . MET A 1 177 ? -4.455 -6.297 4.371 1.00 84.44 177 MET A N 1
ATOM 1410 C CA . MET A 1 177 ? -4.345 -6.581 5.819 1.00 84.44 177 MET A CA 1
ATOM 1411 C C . MET A 1 177 ? -4.893 -5.472 6.741 1.00 84.44 177 MET A C 1
ATOM 1413 O O . MET A 1 177 ? -4.769 -5.566 7.959 1.00 84.44 177 MET A O 1
ATOM 1417 N N . GLY A 1 178 ? -5.490 -4.425 6.169 1.00 88.62 178 GLY A N 1
ATOM 1418 C CA . GLY A 1 178 ? -6.025 -3.279 6.900 1.00 88.62 178 GLY A CA 1
ATOM 1419 C C . GLY A 1 178 ? -5.037 -2.118 7.011 1.00 88.62 178 GLY A C 1
ATOM 1420 O O . GLY A 1 178 ? -3.991 -2.104 6.362 1.00 88.62 178 GLY A O 1
ATOM 1421 N N . TRP A 1 179 ? -5.389 -1.134 7.831 1.00 88.31 179 TRP A N 1
ATOM 1422 C CA . TRP A 1 179 ? -4.564 0.033 8.146 1.00 88.31 179 TRP A CA 1
ATOM 1423 C C . TRP A 1 179 ? -4.017 -0.090 9.569 1.00 88.31 179 TRP A C 1
ATOM 1425 O O . TRP A 1 179 ? -4.755 -0.559 10.432 1.00 88.31 179 TRP A O 1
ATOM 1435 N N . PRO A 1 180 ? -2.774 0.327 9.864 1.00 88.62 180 PRO A N 1
ATOM 1436 C CA . PRO A 1 180 ? -2.362 0.491 11.255 1.00 88.62 180 PRO A CA 1
ATOM 1437 C C . PRO A 1 180 ? -3.288 1.509 11.932 1.00 88.62 180 PRO A C 1
ATOM 1439 O O . PRO A 1 180 ? -3.685 2.496 11.303 1.00 88.62 180 PRO A O 1
ATOM 1442 N N . MET A 1 181 ? -3.645 1.268 13.193 1.00 89.25 181 MET A N 1
ATOM 1443 C CA . MET A 1 181 ? -4.436 2.227 13.959 1.00 89.25 181 MET A CA 1
ATOM 1444 C C . MET A 1 181 ? -3.688 3.571 14.051 1.00 89.25 181 MET A C 1
ATOM 1446 O O . MET A 1 181 ? -2.498 3.568 14.376 1.00 89.25 181 MET A O 1
ATOM 1450 N N . PRO A 1 182 ? -4.333 4.719 13.762 1.00 88.19 182 PRO A N 1
ATOM 1451 C CA . PRO A 1 182 ? -3.664 6.009 13.861 1.00 88.19 182 PRO A CA 1
ATOM 1452 C C . PRO A 1 182 ? -3.273 6.318 15.307 1.00 88.19 182 PRO A C 1
ATOM 1454 O O . PRO A 1 182 ? -4.013 6.023 16.244 1.00 88.19 182 PRO A O 1
ATOM 1457 N N . SER A 1 183 ? -2.112 6.944 15.482 1.00 87.00 183 SER A N 1
ATOM 1458 C CA . SER A 1 183 ? -1.533 7.182 16.813 1.00 87.00 183 SER A CA 1
ATOM 1459 C C . SER A 1 183 ? -2.091 8.422 17.514 1.00 87.00 183 SER A C 1
ATOM 1461 O O . SER A 1 183 ? -1.744 8.684 18.665 1.00 87.00 183 SER A O 1
ATOM 1463 N N . LYS A 1 184 ? -2.904 9.216 16.806 1.00 86.81 184 LYS A N 1
ATOM 1464 C CA . LYS A 1 184 ? -3.406 10.521 17.243 1.00 86.81 184 LYS A CA 1
ATOM 1465 C C . LYS A 1 184 ? -4.780 10.813 16.651 1.00 86.81 184 LYS A C 1
ATOM 1467 O O . LYS A 1 184 ? -5.050 10.468 15.501 1.00 86.81 184 LYS A O 1
ATOM 1472 N N . VAL A 1 185 ? -5.612 11.524 17.405 1.00 88.19 185 VAL A N 1
ATOM 1473 C CA . VAL A 1 185 ? -7.010 11.813 17.040 1.00 88.19 185 VAL A CA 1
ATOM 1474 C C . VAL A 1 185 ? -7.111 12.706 15.795 1.00 88.19 185 VAL A C 1
ATOM 1476 O O . VAL A 1 185 ? -8.032 12.546 14.994 1.00 88.19 185 VAL A O 1
ATOM 1479 N N . GLU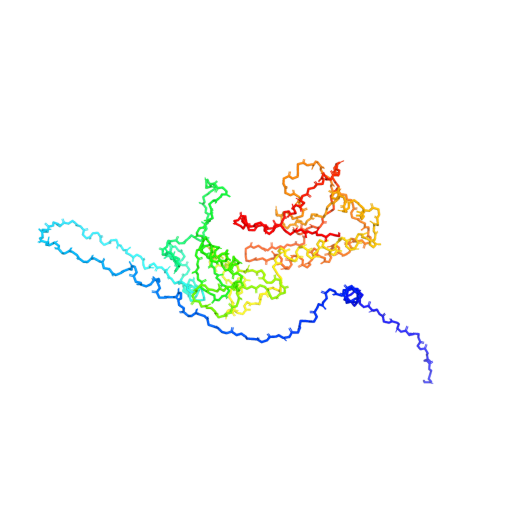 A 1 186 ? -6.138 13.590 15.545 1.00 86.94 186 GLU A N 1
ATOM 1480 C CA . GLU A 1 186 ? -6.122 14.432 14.338 1.00 86.94 186 GLU A CA 1
ATOM 1481 C C . GLU A 1 186 ? -6.039 13.598 13.044 1.00 86.94 186 GLU A C 1
ATOM 1483 O O . GLU A 1 186 ? -6.585 13.987 12.006 1.00 86.94 186 GLU A O 1
ATOM 1488 N N . GLU A 1 187 ? -5.401 12.424 13.106 1.00 84.19 187 GLU A N 1
ATOM 1489 C CA . GLU A 1 187 ? -5.198 11.522 11.967 1.00 84.19 187 GLU A CA 1
ATOM 1490 C C . GLU A 1 187 ? -6.495 10.789 11.565 1.00 84.19 187 GLU A C 1
ATOM 1492 O O . GLU A 1 187 ? -6.632 10.382 10.409 1.00 84.19 187 GLU A O 1
ATOM 1497 N N . PHE A 1 188 ? -7.488 10.687 12.461 1.00 87.31 188 PHE A N 1
ATOM 1498 C CA . PHE A 1 188 ? -8.749 9.956 12.230 1.00 87.31 188 PHE A CA 1
ATOM 1499 C C . PHE A 1 188 ? -9.618 10.568 11.123 1.00 87.31 188 PHE A C 1
ATOM 1501 O O . PHE A 1 188 ? -10.501 9.913 10.572 1.00 87.31 188 PHE A O 1
ATOM 1508 N N . SER A 1 189 ? -9.392 11.844 10.809 1.00 77.88 189 SER A N 1
ATOM 1509 C CA . SER A 1 189 ? -10.123 12.586 9.777 1.00 77.88 189 SER A CA 1
ATOM 1510 C C . SER A 1 189 ? -9.479 12.519 8.387 1.00 77.88 189 SER A C 1
ATOM 1512 O O . SER A 1 189 ? -10.081 12.977 7.417 1.00 77.88 189 SER A O 1
ATOM 1514 N N . ALA A 1 190 ? -8.272 11.948 8.264 1.00 71.06 190 ALA A N 1
ATOM 1515 C CA . ALA A 1 190 ? -7.463 12.046 7.048 1.00 71.06 190 ALA A CA 1
ATOM 1516 C C . ALA A 1 190 ? -8.102 11.373 5.818 1.00 71.06 190 ALA A C 1
ATOM 1518 O O . ALA A 1 190 ? -7.916 11.852 4.698 1.00 71.06 190 ALA A O 1
ATOM 1519 N N . ARG A 1 191 ? -8.829 10.263 6.019 1.00 74.25 191 ARG A N 1
ATOM 1520 C CA . ARG A 1 191 ? -9.692 9.580 5.035 1.00 74.25 191 ARG A CA 1
ATOM 1521 C C . ARG A 1 191 ? -10.522 8.477 5.716 1.00 74.25 191 ARG A C 1
ATOM 1523 O O . ARG A 1 191 ? -10.127 8.047 6.797 1.00 74.25 191 ARG A O 1
ATOM 1530 N N . PRO A 1 192 ? -11.593 7.957 5.083 1.00 82.44 192 PRO A N 1
ATOM 1531 C CA . PRO A 1 192 ? -12.226 6.704 5.500 1.00 82.44 192 PRO A CA 1
ATOM 1532 C C . PRO A 1 192 ? -11.202 5.569 5.640 1.00 82.44 192 PRO A C 1
ATOM 1534 O O . PRO A 1 192 ? -10.376 5.374 4.742 1.00 82.44 192 PRO A O 1
ATOM 1537 N N . LEU A 1 193 ? -11.254 4.817 6.741 1.00 86.00 193 LEU A N 1
ATOM 1538 C CA . LEU A 1 193 ? -10.405 3.638 6.958 1.00 86.00 193 LEU A CA 1
ATOM 1539 C C . LEU A 1 193 ? -11.175 2.333 6.713 1.00 86.00 193 LEU A C 1
ATOM 1541 O O . LEU A 1 193 ? -10.560 1.296 6.462 1.00 86.00 193 LEU A O 1
ATOM 1545 N N . THR A 1 194 ? -12.507 2.403 6.703 1.00 90.19 194 THR A N 1
ATOM 1546 C CA . THR A 1 194 ? -13.420 1.266 6.552 1.00 90.19 194 THR A CA 1
ATOM 1547 C C . THR A 1 194 ? -14.451 1.481 5.443 1.00 90.19 194 THR A C 1
ATOM 1549 O O . THR A 1 194 ? -14.775 2.615 5.082 1.00 90.19 194 THR A O 1
ATOM 1552 N N . THR A 1 195 ? -15.004 0.395 4.901 1.00 88.75 195 THR A N 1
ATOM 1553 C CA . THR A 1 195 ? -16.089 0.431 3.904 1.00 88.75 195 THR A CA 1
ATOM 1554 C C . THR A 1 195 ? -17.351 1.085 4.470 1.00 88.75 195 THR A C 1
ATOM 1556 O O . THR A 1 195 ? -18.004 1.848 3.761 1.00 88.75 195 THR A O 1
ATOM 1559 N N . ALA A 1 196 ? -17.630 0.892 5.764 1.00 86.75 196 ALA A N 1
ATOM 1560 C CA . ALA A 1 196 ? -18.709 1.564 6.495 1.00 86.75 196 ALA A CA 1
ATOM 1561 C C . ALA A 1 196 ? -18.563 3.101 6.521 1.00 86.75 196 ALA A C 1
ATOM 1563 O O . ALA A 1 196 ? -19.559 3.818 6.469 1.00 86.75 196 ALA A O 1
ATOM 1564 N N . GLU A 1 197 ? -17.330 3.620 6.534 1.00 88.06 197 GLU A N 1
ATOM 1565 C CA . GLU A 1 197 ? -17.026 5.056 6.416 1.00 88.06 197 GLU A CA 1
ATOM 1566 C C . GLU A 1 197 ? -16.962 5.547 4.950 1.00 88.06 197 GLU A C 1
ATOM 1568 O O . GLU A 1 197 ? -16.643 6.711 4.702 1.00 88.06 197 GLU A O 1
ATOM 1573 N N . GLY A 1 198 ? -17.231 4.681 3.966 1.00 87.00 198 GLY A N 1
ATOM 1574 C CA . GLY A 1 198 ? -17.164 5.004 2.538 1.00 87.00 198 GLY A CA 1
ATOM 1575 C C . GLY A 1 198 ? -15.782 4.830 1.895 1.00 87.00 198 GLY A C 1
ATOM 1576 O O . GLY A 1 198 ? -15.508 5.455 0.868 1.00 87.00 198 GLY A O 1
ATOM 1577 N N . LEU A 1 199 ? -14.891 4.006 2.464 1.00 86.81 199 LEU A N 1
ATOM 1578 C CA . LEU A 1 199 ? -13.615 3.668 1.824 1.00 86.81 199 LEU A CA 1
ATOM 1579 C C . LEU A 1 199 ? -13.842 2.927 0.500 1.00 86.81 199 LEU A C 1
ATOM 1581 O O . LEU A 1 199 ? -14.340 1.803 0.474 1.00 86.81 199 LEU A O 1
ATOM 1585 N N . LEU A 1 200 ? -13.369 3.526 -0.592 1.00 84.31 200 LEU A N 1
ATOM 1586 C CA . LEU A 1 200 ? -13.229 2.862 -1.884 1.00 84.31 200 LEU A CA 1
ATOM 1587 C C . LEU A 1 200 ? -11.830 2.242 -1.977 1.00 84.31 200 LEU A C 1
ATOM 1589 O O . LEU A 1 200 ? -10.827 2.957 -2.044 1.00 84.31 200 LEU A O 1
ATOM 1593 N N . LEU A 1 201 ? -11.754 0.910 -1.969 1.00 84.12 201 LEU A N 1
ATOM 1594 C CA . LEU A 1 201 ? -10.488 0.194 -2.116 1.00 84.12 201 LEU A CA 1
ATOM 1595 C C . LEU A 1 201 ? -9.917 0.407 -3.529 1.00 84.12 201 LEU A C 1
ATOM 1597 O O . LEU A 1 201 ? -10.626 0.287 -4.529 1.00 84.12 201 LEU A O 1
ATOM 1601 N N . ALA A 1 202 ? -8.615 0.693 -3.624 1.00 84.12 202 ALA A N 1
ATOM 1602 C CA . ALA A 1 202 ? -7.930 0.787 -4.911 1.00 84.12 202 ALA A CA 1
ATOM 1603 C C . ALA A 1 202 ? -8.037 -0.539 -5.682 1.00 84.12 202 ALA A C 1
ATOM 1605 O O . ALA A 1 202 ? -7.929 -1.614 -5.091 1.00 84.12 202 ALA A O 1
ATOM 1606 N N . ARG A 1 203 ? -8.197 -0.484 -7.010 1.00 86.06 203 ARG A N 1
ATOM 1607 C CA . ARG A 1 203 ? -8.419 -1.695 -7.818 1.00 86.06 203 ARG A CA 1
ATOM 1608 C C . ARG A 1 203 ? -7.270 -2.713 -7.752 1.00 86.06 203 ARG A C 1
ATOM 1610 O O . ARG A 1 203 ? -7.517 -3.910 -7.848 1.00 86.06 203 ARG A O 1
ATOM 1617 N N . LYS A 1 204 ? -6.035 -2.244 -7.543 1.00 86.75 204 LYS A N 1
ATOM 1618 C CA . LYS A 1 204 ? -4.810 -3.045 -7.381 1.00 86.75 204 LYS A CA 1
ATOM 1619 C C . LYS A 1 204 ? -4.066 -2.619 -6.115 1.00 86.75 204 LYS A C 1
ATOM 1621 O O . LYS A 1 204 ? -4.190 -1.470 -5.688 1.00 86.75 204 LYS A O 1
ATOM 1626 N N . CYS A 1 205 ? -3.267 -3.518 -5.542 1.00 85.50 205 CYS A N 1
ATOM 1627 C CA . CYS A 1 205 ? -2.355 -3.166 -4.451 1.00 85.50 205 CYS A CA 1
ATOM 1628 C C . CYS A 1 205 ? -1.189 -2.294 -4.961 1.00 85.50 205 CYS A C 1
ATOM 1630 O O . CYS A 1 205 ? -0.944 -2.199 -6.169 1.00 85.50 205 CYS A O 1
ATOM 1632 N N . ILE A 1 206 ? -0.437 -1.672 -4.045 1.00 82.12 206 ILE A N 1
ATOM 1633 C CA . ILE A 1 206 ? 0.733 -0.847 -4.400 1.00 82.12 206 ILE A CA 1
ATOM 1634 C C . ILE A 1 206 ? 1.781 -1.675 -5.163 1.00 82.12 206 ILE A C 1
ATOM 1636 O O . ILE A 1 206 ? 2.281 -1.206 -6.181 1.00 82.12 206 ILE A O 1
ATOM 1640 N N . GLY A 1 207 ? 2.044 -2.920 -4.740 1.00 81.31 207 GLY A N 1
ATOM 1641 C CA . GLY A 1 207 ? 2.976 -3.828 -5.423 1.00 81.31 207 GLY A CA 1
ATOM 1642 C C . GLY A 1 207 ? 2.593 -4.071 -6.881 1.00 81.31 207 GLY A C 1
ATOM 1643 O O . GLY A 1 207 ? 3.294 -3.619 -7.779 1.00 81.31 207 GLY A O 1
ATOM 1644 N N . CYS A 1 208 ? 1.407 -4.635 -7.125 1.00 84.06 208 CYS A N 1
ATOM 1645 C CA . CYS A 1 208 ? 0.919 -4.884 -8.481 1.00 84.06 208 CYS A CA 1
ATOM 1646 C C . CYS A 1 208 ? 0.746 -3.602 -9.316 1.00 84.06 208 CYS A C 1
ATOM 1648 O O . CYS A 1 208 ? 0.779 -3.666 -10.545 1.00 84.06 208 CYS A O 1
ATOM 1650 N N . THR A 1 209 ? 0.550 -2.434 -8.695 1.00 86.56 209 THR A N 1
ATOM 1651 C CA . THR A 1 209 ? 0.569 -1.150 -9.417 1.00 86.56 209 THR A CA 1
ATOM 1652 C C . THR A 1 209 ? 1.976 -0.834 -9.919 1.00 86.56 209 THR A C 1
ATOM 1654 O O . THR A 1 209 ? 2.147 -0.508 -11.092 1.00 86.56 209 THR A O 1
ATOM 1657 N N . LEU A 1 210 ? 2.988 -0.971 -9.062 1.00 84.56 210 LEU A N 1
ATOM 1658 C CA . LEU A 1 210 ? 4.388 -0.731 -9.408 1.00 84.56 210 LEU A CA 1
ATOM 1659 C C . LEU A 1 210 ? 4.906 -1.756 -10.426 1.00 84.56 210 LEU A C 1
ATOM 1661 O O . LEU A 1 210 ? 5.567 -1.359 -11.382 1.00 84.56 210 LEU A O 1
ATOM 1665 N N . ASP A 1 211 ? 4.515 -3.027 -10.315 1.00 82.62 211 ASP A N 1
ATOM 1666 C CA . ASP A 1 211 ? 4.824 -4.058 -11.316 1.00 82.62 211 ASP A CA 1
ATOM 1667 C C . ASP A 1 211 ? 4.232 -3.709 -12.690 1.00 82.62 211 ASP A C 1
ATOM 1669 O O . ASP A 1 211 ? 4.906 -3.831 -13.715 1.00 82.62 211 ASP A O 1
ATOM 1673 N N . ASN A 1 212 ? 2.992 -3.198 -12.729 1.00 85.06 212 ASN A N 1
ATOM 1674 C CA . ASN A 1 212 ? 2.391 -2.702 -13.969 1.00 85.06 212 ASN A CA 1
ATOM 1675 C C . ASN A 1 212 ? 3.144 -1.483 -14.527 1.00 85.06 212 ASN A C 1
ATOM 1677 O O . ASN A 1 212 ? 3.355 -1.421 -15.735 1.00 85.06 212 ASN A O 1
ATOM 1681 N N . VAL A 1 213 ? 3.601 -0.551 -13.681 1.00 88.25 213 VAL A N 1
ATOM 1682 C CA . VAL A 1 213 ? 4.438 0.579 -14.123 1.00 88.25 213 VAL A CA 1
ATOM 1683 C C . VAL A 1 213 ? 5.751 0.083 -14.733 1.00 88.25 213 VAL A C 1
ATOM 1685 O O . VAL A 1 213 ? 6.102 0.525 -15.824 1.00 88.25 213 VAL A O 1
ATOM 1688 N N . VAL A 1 214 ? 6.447 -0.872 -14.103 1.00 85.44 214 VAL A N 1
ATOM 1689 C CA . VAL A 1 214 ? 7.684 -1.443 -14.666 1.00 85.44 214 VAL A CA 1
ATOM 1690 C C . VAL A 1 214 ? 7.414 -2.182 -15.981 1.00 85.44 214 VAL A C 1
ATOM 1692 O O . VAL A 1 214 ? 8.165 -1.987 -16.933 1.00 85.44 214 VAL A O 1
ATOM 1695 N N . ARG A 1 215 ? 6.319 -2.950 -16.092 1.00 85.25 215 ARG A N 1
ATOM 1696 C CA . ARG A 1 215 ? 5.914 -3.603 -17.353 1.00 85.25 215 ARG A CA 1
ATOM 1697 C C . ARG A 1 215 ? 5.682 -2.586 -18.475 1.00 85.25 215 ARG A C 1
ATOM 1699 O O . ARG A 1 215 ? 6.211 -2.760 -19.569 1.00 85.25 215 ARG A O 1
ATOM 1706 N N . CYS A 1 216 ? 4.961 -1.498 -18.200 1.00 88.88 216 CYS A N 1
ATOM 1707 C CA . CYS A 1 216 ? 4.763 -0.421 -19.171 1.00 88.88 216 CYS A CA 1
ATOM 1708 C C . CYS A 1 216 ? 6.089 0.251 -19.569 1.00 88.88 216 CYS A C 1
ATOM 1710 O O . CYS A 1 216 ? 6.284 0.572 -20.736 1.00 88.88 216 CYS A O 1
ATOM 1712 N N . LEU A 1 217 ? 7.018 0.445 -18.627 1.00 89.56 217 LEU A N 1
ATOM 1713 C CA . LEU A 1 217 ? 8.342 1.015 -18.901 1.00 89.56 217 LEU A CA 1
ATOM 1714 C C . LEU A 1 217 ? 9.219 0.090 -19.764 1.00 89.56 217 LEU A C 1
ATOM 1716 O O . LEU A 1 217 ? 9.936 0.589 -20.629 1.00 89.56 217 LEU A O 1
ATOM 1720 N N . THR A 1 218 ? 9.127 -1.233 -19.597 1.00 85.88 218 THR A N 1
ATOM 1721 C CA . THR A 1 218 ? 9.760 -2.204 -20.507 1.00 85.88 218 THR A CA 1
ATOM 1722 C C . THR A 1 218 ? 9.204 -2.072 -21.928 1.00 85.88 218 THR A C 1
ATOM 1724 O O . THR A 1 218 ? 9.982 -1.810 -22.838 1.00 85.88 218 THR A O 1
ATOM 1727 N N . ILE A 1 219 ? 7.877 -2.110 -22.111 1.00 87.81 219 ILE A N 1
ATOM 1728 C CA . ILE A 1 219 ? 7.236 -1.972 -23.438 1.00 87.81 219 ILE A CA 1
ATOM 1729 C C . ILE A 1 219 ? 7.637 -0.651 -24.116 1.00 87.81 219 ILE A C 1
ATOM 1731 O O . ILE A 1 219 ? 8.001 -0.616 -25.290 1.00 87.81 219 ILE A O 1
ATOM 1735 N N . LEU A 1 220 ? 7.631 0.457 -23.367 1.00 89.69 220 LEU A N 1
ATOM 1736 C CA . LEU A 1 220 ? 8.076 1.755 -23.877 1.00 89.69 220 LEU A CA 1
ATOM 1737 C C . LEU A 1 220 ? 9.573 1.762 -24.244 1.00 89.69 220 LEU A C 1
ATOM 1739 O O . LEU A 1 220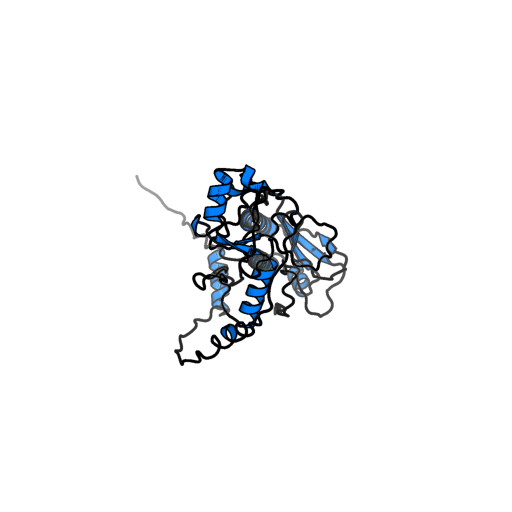 ? 9.958 2.487 -25.157 1.00 89.69 220 LEU A O 1
ATOM 1743 N N . THR A 1 221 ? 10.414 0.967 -23.575 1.00 89.38 221 THR A N 1
ATOM 1744 C CA . THR A 1 221 ? 11.834 0.823 -23.941 1.00 89.38 221 THR A CA 1
ATOM 1745 C C . THR A 1 221 ? 11.987 0.092 -25.266 1.00 89.38 221 THR A C 1
ATOM 1747 O O . THR A 1 221 ? 12.723 0.565 -26.128 1.00 89.38 221 THR A O 1
ATOM 1750 N N . ASP A 1 222 ? 11.253 -1.002 -25.461 1.00 87.56 222 ASP A N 1
ATOM 1751 C CA . ASP A 1 222 ? 11.287 -1.782 -26.702 1.00 87.56 222 ASP A CA 1
ATOM 1752 C C . ASP A 1 222 ? 10.888 -0.928 -27.921 1.00 87.56 222 ASP A C 1
ATOM 1754 O O . ASP A 1 222 ? 11.503 -1.026 -28.981 1.00 87.56 222 ASP A O 1
ATOM 1758 N N . ILE A 1 223 ? 9.913 -0.026 -27.745 1.00 88.50 223 ILE A N 1
ATOM 1759 C CA . ILE A 1 223 ? 9.448 0.908 -28.783 1.00 88.50 223 ILE A CA 1
ATOM 1760 C C . ILE A 1 223 ? 10.431 2.072 -29.007 1.00 88.50 223 ILE A C 1
ATOM 1762 O O . ILE A 1 223 ? 10.700 2.447 -30.149 1.00 88.50 223 ILE A O 1
ATOM 1766 N N . PHE A 1 224 ? 10.934 2.700 -27.935 1.00 88.56 224 PHE A N 1
ATOM 1767 C CA . PHE A 1 224 ? 11.604 4.008 -28.019 1.00 88.56 224 PHE A CA 1
ATOM 1768 C C . PHE A 1 224 ? 13.123 3.998 -27.807 1.00 88.56 224 PHE A C 1
ATOM 1770 O O . PHE A 1 224 ? 13.763 5.028 -28.037 1.00 88.56 224 PHE A O 1
ATOM 1777 N N . ALA A 1 225 ? 13.702 2.886 -27.358 1.00 88.06 225 ALA A N 1
ATOM 1778 C CA . ALA A 1 225 ? 15.135 2.713 -27.136 1.00 88.06 225 ALA A CA 1
ATOM 1779 C C . ALA A 1 225 ? 15.540 1.225 -27.241 1.00 88.06 225 ALA A C 1
ATOM 1781 O O . ALA A 1 225 ? 15.948 0.632 -26.239 1.00 88.06 225 ALA A O 1
ATOM 1782 N N . PRO A 1 226 ? 15.461 0.613 -28.441 1.00 86.31 226 PRO A N 1
ATOM 1783 C CA . PRO A 1 226 ? 15.739 -0.813 -28.636 1.00 86.31 226 PRO A CA 1
ATOM 1784 C C . PRO A 1 226 ? 17.144 -1.230 -28.171 1.00 86.31 226 PRO A C 1
ATOM 1786 O O . PRO A 1 226 ? 17.292 -2.311 -27.612 1.00 86.31 226 PRO A O 1
ATOM 1789 N N . ASP A 1 227 ? 18.147 -0.349 -28.266 1.00 87.50 227 ASP A N 1
ATOM 1790 C CA . ASP A 1 227 ? 19.504 -0.587 -27.738 1.00 87.50 227 ASP A CA 1
ATOM 1791 C C . ASP A 1 227 ? 19.530 -0.873 -26.216 1.00 87.50 227 ASP A C 1
ATOM 1793 O O . ASP A 1 227 ? 20.466 -1.488 -25.708 1.00 87.50 227 ASP A O 1
ATOM 1797 N N . LEU A 1 228 ? 18.511 -0.422 -25.471 1.00 86.56 228 LEU A N 1
ATOM 1798 C CA . LEU A 1 228 ? 18.332 -0.690 -24.040 1.00 86.56 228 LEU A CA 1
ATOM 1799 C C . LEU A 1 228 ? 17.433 -1.911 -23.772 1.00 86.56 228 LEU A C 1
ATOM 1801 O O . LEU A 1 228 ? 17.471 -2.443 -22.663 1.00 86.56 228 LEU A O 1
ATOM 1805 N N . SER A 1 229 ? 16.656 -2.378 -24.757 1.00 85.75 229 SER A N 1
ATOM 1806 C CA . SER A 1 229 ? 15.790 -3.565 -24.644 1.00 85.75 229 SER A CA 1
ATOM 1807 C C . SER A 1 229 ? 16.607 -4.817 -24.326 1.00 85.75 229 SER A C 1
ATOM 1809 O O . SER A 1 229 ? 16.312 -5.542 -23.375 1.00 85.75 229 SER A O 1
ATOM 1811 N N . ASP A 1 230 ? 17.700 -5.033 -25.058 1.00 84.44 230 ASP A N 1
ATOM 1812 C CA . ASP A 1 230 ? 18.575 -6.190 -24.845 1.00 84.44 230 ASP A CA 1
ATOM 1813 C C . ASP A 1 230 ? 19.290 -6.132 -23.483 1.00 84.44 230 ASP A C 1
ATOM 1815 O O . ASP A 1 230 ? 19.531 -7.167 -22.861 1.00 84.44 230 ASP A O 1
ATOM 1819 N N . LEU A 1 231 ? 19.545 -4.924 -22.963 1.00 86.25 231 LEU A N 1
ATOM 1820 C CA . LEU A 1 231 ? 20.107 -4.716 -21.624 1.00 86.25 231 LEU A CA 1
ATOM 1821 C C . LEU A 1 231 ? 19.080 -4.918 -20.496 1.00 86.25 231 LEU A C 1
ATOM 1823 O O . LEU A 1 231 ? 19.454 -5.324 -19.394 1.00 86.25 231 LEU A O 1
ATOM 1827 N N . LEU A 1 232 ? 17.791 -4.656 -20.748 1.00 83.94 232 LEU A N 1
ATOM 1828 C CA . LEU A 1 232 ? 16.705 -5.019 -19.831 1.00 83.94 232 LEU A CA 1
ATOM 1829 C C . LEU A 1 232 ? 16.541 -6.544 -19.761 1.00 83.94 232 LEU A C 1
ATOM 1831 O O . LEU A 1 232 ? 16.426 -7.088 -18.664 1.00 83.94 232 LEU A O 1
ATOM 1835 N N . LYS A 1 233 ? 16.575 -7.230 -20.912 1.00 81.38 233 LYS A N 1
ATOM 1836 C CA . LYS A 1 233 ? 16.467 -8.699 -21.012 1.00 81.38 233 LYS A CA 1
ATOM 1837 C C . LYS A 1 233 ? 17.641 -9.425 -20.346 1.00 81.38 233 LYS A C 1
ATOM 1839 O O . LYS A 1 233 ? 17.445 -10.484 -19.763 1.00 81.38 233 LYS A O 1
ATOM 1844 N N . SER A 1 234 ? 18.846 -8.851 -20.386 1.00 80.06 234 SER A N 1
ATOM 1845 C CA . SER A 1 234 ? 20.031 -9.381 -19.689 1.00 80.06 234 SER A CA 1
ATOM 1846 C C . SER A 1 234 ? 20.141 -8.965 -18.212 1.00 80.06 234 SER A C 1
ATOM 1848 O O . SER A 1 234 ? 21.133 -9.286 -17.553 1.00 80.06 234 SER A O 1
ATOM 1850 N N . PHE A 1 235 ? 19.157 -8.219 -17.687 1.00 80.75 235 PHE A N 1
ATOM 1851 C CA . PHE A 1 235 ? 19.165 -7.628 -16.340 1.00 80.75 235 PHE A CA 1
ATOM 1852 C C . PHE A 1 235 ? 20.441 -6.814 -16.024 1.00 80.75 235 PHE A C 1
ATOM 1854 O O . PHE A 1 235 ? 20.843 -6.656 -14.862 1.00 80.75 235 PHE A O 1
ATOM 1861 N N . GLN A 1 236 ? 21.084 -6.278 -17.067 1.00 85.25 236 GLN A N 1
ATOM 1862 C CA . GLN A 1 236 ? 22.165 -5.303 -16.949 1.00 85.25 236 GLN A CA 1
ATOM 1863 C C . GLN A 1 236 ? 21.606 -3.885 -16.770 1.00 85.25 236 GLN A C 1
ATOM 1865 O O . GLN A 1 236 ? 22.251 -3.039 -16.161 1.00 85.25 236 GLN A O 1
ATOM 1870 N N . VAL A 1 237 ? 20.381 -3.627 -17.230 1.00 86.12 237 VAL A N 1
ATOM 1871 C CA . VAL A 1 237 ? 19.623 -2.404 -16.945 1.00 86.12 237 VAL A CA 1
ATOM 1872 C C . VAL A 1 237 ? 18.360 -2.743 -16.150 1.00 86.12 237 VAL A C 1
ATOM 1874 O O . VAL A 1 237 ? 17.722 -3.768 -16.385 1.00 86.12 237 VAL A O 1
ATOM 1877 N N . ALA A 1 238 ? 17.973 -1.876 -15.210 1.00 86.25 238 ALA A N 1
ATOM 1878 C CA . ALA A 1 238 ? 16.716 -1.998 -14.475 1.00 86.25 238 ALA A CA 1
ATOM 1879 C C . ALA A 1 238 ? 16.061 -0.646 -14.178 1.00 86.25 238 ALA A C 1
ATOM 1881 O O . ALA A 1 238 ? 16.730 0.351 -13.889 1.00 86.25 238 ALA A O 1
ATOM 1882 N N . TYR A 1 239 ? 14.730 -0.635 -14.177 1.00 88.62 239 TYR A N 1
ATOM 1883 C CA . TYR A 1 239 ? 13.948 0.468 -13.633 1.00 88.62 239 TYR A CA 1
ATOM 1884 C C . TYR A 1 239 ? 13.909 0.393 -12.111 1.00 88.62 239 TYR A C 1
ATOM 1886 O O . TYR A 1 239 ? 13.548 -0.643 -11.553 1.00 88.62 239 TYR A O 1
ATOM 1894 N N . ARG A 1 240 ? 14.201 1.516 -11.450 1.00 87.56 240 ARG A N 1
ATOM 1895 C CA . ARG A 1 240 ? 13.934 1.695 -10.021 1.00 87.56 240 ARG A CA 1
ATOM 1896 C C . ARG A 1 240 ? 12.870 2.759 -9.817 1.00 87.56 240 ARG A C 1
ATOM 1898 O O . ARG A 1 240 ? 12.965 3.854 -10.374 1.00 87.56 240 ARG A O 1
ATOM 1905 N N . ILE A 1 241 ? 11.874 2.450 -8.994 1.00 88.00 241 ILE A N 1
ATOM 1906 C CA . ILE A 1 241 ? 10.823 3.393 -8.609 1.00 88.00 241 ILE A CA 1
ATOM 1907 C C . ILE A 1 241 ? 11.044 3.765 -7.147 1.00 88.00 241 ILE A C 1
ATOM 1909 O O . ILE A 1 241 ? 10.900 2.938 -6.249 1.00 88.00 241 ILE A O 1
ATOM 1913 N N . ARG A 1 242 ? 11.416 5.019 -6.899 1.00 87.31 242 ARG A N 1
ATOM 1914 C CA . ARG A 1 242 ? 11.572 5.558 -5.548 1.00 87.31 242 ARG A CA 1
ATOM 1915 C C . ARG A 1 242 ? 10.268 6.209 -5.103 1.00 87.31 242 ARG A C 1
ATOM 1917 O O . ARG A 1 242 ? 9.724 7.022 -5.844 1.00 87.31 242 ARG A O 1
ATOM 1924 N N . VAL A 1 243 ? 9.822 5.913 -3.883 1.00 83.12 243 VAL A N 1
ATOM 1925 C CA . VAL A 1 243 ? 8.682 6.539 -3.195 1.00 83.12 243 VAL A CA 1
ATOM 1926 C C . VAL A 1 243 ? 9.156 6.994 -1.807 1.00 83.12 243 VAL A C 1
ATOM 1928 O O . VAL A 1 243 ? 9.303 6.193 -0.886 1.00 83.12 243 VAL A O 1
ATOM 1931 N N . LYS A 1 244 ? 9.466 8.290 -1.666 1.00 82.00 244 LYS A N 1
ATOM 1932 C CA . LYS A 1 244 ? 10.264 8.869 -0.566 1.00 82.00 244 LYS A CA 1
ATOM 1933 C C . LYS A 1 244 ? 11.576 8.109 -0.323 1.00 82.00 244 LYS A C 1
ATOM 1935 O O . LYS A 1 244 ? 12.541 8.318 -1.054 1.00 82.00 244 LYS A O 1
ATOM 1940 N N . HIS A 1 245 ? 11.610 7.279 0.718 1.00 74.38 245 HIS A N 1
ATOM 1941 C CA . HIS A 1 245 ? 12.767 6.498 1.162 1.00 74.38 245 HIS A CA 1
ATOM 1942 C C . HIS A 1 245 ? 12.683 5.024 0.738 1.00 74.38 245 HIS A C 1
ATOM 1944 O O . HIS A 1 245 ? 13.665 4.303 0.864 1.00 74.38 245 HIS A O 1
ATOM 1950 N N . LEU A 1 246 ? 11.530 4.575 0.232 1.00 74.19 246 LEU A N 1
ATOM 1951 C CA . LEU A 1 246 ? 11.351 3.229 -0.301 1.00 74.19 246 LEU A CA 1
ATOM 1952 C C . LEU A 1 246 ? 11.832 3.197 -1.752 1.00 74.19 246 LEU A C 1
ATOM 1954 O O . LEU A 1 246 ? 11.480 4.079 -2.540 1.00 74.19 246 LEU A O 1
ATOM 1958 N N . ILE A 1 247 ? 12.612 2.181 -2.112 1.00 80.12 247 ILE A N 1
ATOM 1959 C CA . ILE A 1 247 ? 13.087 1.946 -3.478 1.00 80.12 247 ILE A CA 1
ATOM 1960 C C . ILE A 1 247 ? 12.590 0.571 -3.918 1.00 80.12 247 ILE A C 1
ATOM 1962 O O . ILE A 1 247 ? 12.707 -0.408 -3.185 1.00 80.12 247 ILE A O 1
ATOM 1966 N N . TRP A 1 248 ? 12.011 0.528 -5.111 1.00 76.00 248 TRP A N 1
ATOM 1967 C CA . TRP A 1 248 ? 11.418 -0.651 -5.730 1.00 76.00 248 TRP A CA 1
ATOM 1968 C C . TRP A 1 248 ? 12.127 -0.985 -7.031 1.00 76.00 248 TRP A C 1
ATOM 1970 O O . TRP A 1 248 ? 12.608 -0.079 -7.712 1.00 76.00 248 TRP A O 1
ATOM 1980 N N . GLY A 1 249 ? 12.143 -2.264 -7.405 1.00 71.62 249 GLY A N 1
ATOM 1981 C CA . GLY A 1 249 ? 12.800 -2.725 -8.634 1.00 71.62 249 GLY A CA 1
ATOM 1982 C C . GLY A 1 249 ? 14.316 -2.902 -8.508 1.00 71.62 249 GLY A C 1
ATOM 1983 O O . GLY A 1 249 ? 14.963 -3.282 -9.479 1.00 71.62 249 GLY A O 1
ATOM 1984 N N . GLU A 1 250 ? 14.881 -2.686 -7.317 1.00 70.38 250 GLU A N 1
ATOM 1985 C CA . GLU A 1 250 ? 16.204 -3.215 -6.971 1.00 70.38 250 GLU A CA 1
ATOM 1986 C C . GLU A 1 250 ? 16.166 -4.740 -6.974 1.00 70.38 250 GLU A C 1
ATOM 1988 O O . GLU A 1 250 ? 15.175 -5.337 -6.557 1.00 70.38 250 GLU A O 1
ATOM 1993 N N . PHE A 1 251 ? 17.228 -5.378 -7.446 1.00 69.00 251 PHE A N 1
ATOM 1994 C CA . PHE A 1 251 ? 17.366 -6.825 -7.357 1.00 69.00 251 PHE A CA 1
ATOM 1995 C C . PHE A 1 251 ? 17.842 -7.204 -5.952 1.00 69.00 251 PHE A C 1
ATOM 1997 O O . PHE A 1 251 ? 18.721 -6.563 -5.377 1.00 69.00 251 PHE A O 1
ATOM 2004 N N . GLU A 1 252 ? 17.205 -8.201 -5.353 1.00 65.44 252 GLU A N 1
ATOM 2005 C CA . GLU A 1 252 ? 17.459 -8.562 -3.963 1.00 65.44 252 GLU A CA 1
ATOM 2006 C C . GLU A 1 252 ? 18.758 -9.365 -3.824 1.00 65.44 252 GLU A C 1
ATOM 2008 O O . GLU A 1 252 ? 18.951 -10.357 -4.521 1.00 65.44 252 GLU A O 1
ATOM 2013 N N . GLY A 1 253 ? 19.654 -8.923 -2.934 1.00 67.31 253 GLY A N 1
ATOM 2014 C CA . GLY A 1 253 ? 20.997 -9.501 -2.798 1.00 67.31 253 GLY A CA 1
ATOM 2015 C C . GLY A 1 253 ? 21.971 -9.124 -3.923 1.00 67.31 253 GLY A C 1
ATOM 2016 O O . GLY A 1 253 ? 23.064 -9.676 -3.983 1.00 67.31 253 GLY A O 1
ATOM 2017 N N . ASP A 1 254 ? 21.599 -8.198 -4.811 1.00 72.56 254 ASP A N 1
ATOM 2018 C CA . ASP A 1 254 ? 22.455 -7.749 -5.908 1.00 72.56 254 ASP A CA 1
ATOM 2019 C C . ASP A 1 254 ? 23.436 -6.663 -5.444 1.00 72.56 254 ASP A C 1
ATOM 2021 O O . ASP A 1 254 ? 23.092 -5.485 -5.328 1.00 72.56 254 ASP A O 1
ATOM 2025 N N . GLU A 1 255 ? 24.672 -7.080 -5.173 1.00 79.88 255 GLU A N 1
ATOM 2026 C CA . GLU A 1 255 ? 25.768 -6.208 -4.735 1.00 79.88 255 GLU A CA 1
ATOM 2027 C C . GLU A 1 255 ? 26.487 -5.493 -5.897 1.00 79.88 255 GLU A C 1
ATOM 2029 O O . GLU A 1 255 ? 27.418 -4.718 -5.658 1.00 79.88 255 GLU A O 1
ATOM 2034 N N . ARG A 1 256 ? 26.079 -5.719 -7.159 1.00 84.19 256 ARG A N 1
ATOM 2035 C CA . ARG A 1 256 ? 26.711 -5.081 -8.323 1.00 84.19 256 ARG A CA 1
ATOM 2036 C C . ARG A 1 256 ? 26.609 -3.557 -8.230 1.00 84.19 256 ARG A C 1
ATOM 2038 O O . ARG A 1 256 ? 25.534 -2.978 -8.031 1.00 84.19 256 ARG A O 1
ATOM 2045 N N . ALA A 1 257 ? 27.735 -2.891 -8.474 1.00 84.06 257 ALA A N 1
ATOM 2046 C CA . ALA A 1 257 ? 27.761 -1.448 -8.654 1.00 84.06 257 ALA A CA 1
ATOM 2047 C C . ALA A 1 257 ? 26.841 -1.036 -9.818 1.00 84.06 257 ALA A C 1
ATOM 2049 O O . ALA A 1 257 ? 26.711 -1.731 -10.829 1.00 84.06 257 ALA A O 1
ATOM 2050 N N . SER A 1 258 ? 26.145 0.084 -9.629 1.00 87.69 258 SER A N 1
ATOM 2051 C CA . SER A 1 258 ? 25.155 0.591 -10.575 1.00 87.69 258 SER A CA 1
ATOM 2052 C C . SER A 1 258 ? 25.072 2.108 -10.538 1.00 87.69 258 SER A C 1
ATOM 2054 O O . SER A 1 258 ? 25.316 2.741 -9.509 1.00 87.69 258 SER A O 1
ATOM 2056 N N . HIS A 1 259 ? 24.708 2.700 -11.671 1.00 90.12 259 HIS A N 1
ATOM 2057 C CA . HIS A 1 259 ? 24.626 4.145 -11.836 1.00 90.12 259 HIS A CA 1
ATOM 2058 C C . HIS A 1 259 ? 23.374 4.555 -12.623 1.00 90.12 259 HIS A C 1
ATOM 2060 O O . HIS A 1 259 ? 22.918 3.846 -13.520 1.00 90.12 259 HIS A O 1
ATOM 2066 N N . GLU A 1 260 ? 22.792 5.706 -12.266 1.00 90.94 260 GLU A N 1
ATOM 2067 C CA . GLU A 1 260 ? 21.601 6.233 -12.941 1.00 90.94 260 GLU A CA 1
ATOM 2068 C C . GLU A 1 260 ? 21.969 6.693 -14.362 1.00 90.94 260 GLU A C 1
ATOM 2070 O O . GLU A 1 260 ? 22.804 7.582 -14.551 1.00 90.94 260 GLU A O 1
ATOM 2075 N N . VAL A 1 261 ? 21.326 6.098 -15.367 1.00 90.44 261 VAL A N 1
ATOM 2076 C CA . VAL A 1 261 ? 21.460 6.472 -16.777 1.00 90.44 261 VAL A CA 1
ATOM 2077 C C . VAL A 1 261 ? 20.300 7.364 -17.212 1.00 90.44 261 VAL A C 1
ATOM 2079 O O . VAL A 1 261 ? 19.207 7.353 -16.645 1.00 90.44 261 VAL A O 1
ATOM 2082 N N . LYS A 1 262 ? 20.535 8.188 -18.238 1.00 89.62 262 LYS A N 1
ATOM 2083 C CA . LYS A 1 262 ? 19.507 9.103 -18.744 1.00 89.62 262 LYS A CA 1
ATOM 2084 C C . LYS A 1 262 ? 18.397 8.319 -19.437 1.00 89.62 262 LYS A C 1
ATOM 2086 O O . LYS A 1 262 ? 18.650 7.633 -20.422 1.00 89.62 262 LYS A O 1
ATOM 2091 N N . LEU A 1 263 ? 17.167 8.508 -18.967 1.00 87.19 263 LEU A N 1
ATOM 2092 C CA . LEU A 1 263 ? 15.966 8.065 -19.670 1.00 87.19 263 LEU A CA 1
ATOM 2093 C C . LEU A 1 263 ? 15.916 8.660 -21.095 1.00 87.19 263 LEU A C 1
ATOM 2095 O O . LEU A 1 263 ? 16.226 9.849 -21.259 1.00 87.19 263 LEU A O 1
ATOM 2099 N N . PRO A 1 264 ? 15.484 7.886 -22.109 1.00 87.25 264 PRO A N 1
ATOM 2100 C CA . PRO A 1 264 ? 15.236 8.397 -23.455 1.00 87.25 264 PRO A CA 1
ATOM 2101 C C . PRO A 1 264 ? 14.266 9.583 -23.434 1.00 87.25 264 PRO A C 1
ATOM 2103 O O . PRO A 1 264 ? 13.263 9.561 -22.719 1.00 87.25 264 PRO A O 1
ATOM 2106 N N . PHE A 1 265 ? 14.537 10.622 -24.232 1.00 88.81 265 PHE A N 1
ATOM 2107 C CA . PHE A 1 265 ? 13.728 11.851 -24.235 1.00 88.81 265 PHE A CA 1
ATOM 2108 C C . PHE A 1 265 ? 12.246 11.583 -24.550 1.00 88.81 265 PHE A C 1
ATOM 2110 O O . PHE A 1 265 ? 11.364 12.145 -23.903 1.00 88.81 265 PHE A O 1
ATOM 2117 N N . SER A 1 266 ? 11.994 10.665 -25.485 1.00 88.62 266 SER A N 1
ATOM 2118 C CA . SER A 1 266 ? 10.684 10.109 -25.850 1.00 88.62 266 SER A CA 1
ATOM 2119 C C . SER A 1 266 ? 9.908 9.534 -24.659 1.00 88.62 266 SER A C 1
ATOM 2121 O O . SER A 1 266 ? 8.694 9.689 -24.586 1.00 88.62 266 SER A O 1
ATOM 2123 N N . MET A 1 267 ? 10.593 8.928 -23.688 1.00 91.31 267 MET A N 1
ATOM 2124 C CA . MET A 1 267 ? 9.964 8.295 -22.524 1.00 91.31 267 MET A CA 1
ATOM 2125 C C . MET A 1 267 ? 9.711 9.262 -21.361 1.00 91.31 267 MET A C 1
ATOM 2127 O O . MET A 1 267 ? 8.870 8.977 -20.509 1.00 91.31 267 MET A O 1
ATOM 2131 N N . LEU A 1 268 ? 10.385 10.420 -21.312 1.00 90.81 268 LEU A N 1
ATOM 2132 C CA . LEU A 1 268 ? 10.332 11.335 -20.160 1.00 90.81 268 LEU A CA 1
ATOM 2133 C C . LEU A 1 268 ? 8.912 11.781 -19.791 1.00 90.81 268 LEU A C 1
ATOM 2135 O O . LEU A 1 268 ? 8.610 11.920 -18.606 1.00 90.81 268 LEU A O 1
ATOM 2139 N N . GLN A 1 269 ? 8.037 12.010 -20.775 1.00 91.44 269 GLN A N 1
ATOM 2140 C CA . GLN A 1 269 ? 6.662 12.420 -20.485 1.00 91.44 269 GLN A CA 1
ATOM 2141 C C . GLN A 1 269 ? 5.814 11.261 -19.942 1.00 91.44 269 GLN A C 1
ATOM 2143 O O . GLN A 1 269 ? 5.021 11.472 -19.027 1.00 91.44 269 GLN A O 1
ATOM 2148 N N . HIS A 1 270 ? 6.027 10.036 -20.431 1.00 91.31 270 HIS A N 1
ATOM 2149 C CA . HIS A 1 270 ? 5.370 8.844 -19.893 1.00 91.31 270 HIS A CA 1
ATOM 2150 C C . HIS A 1 270 ? 5.806 8.583 -18.445 1.00 91.31 270 HIS A C 1
ATOM 2152 O O . HIS A 1 270 ? 4.945 8.409 -17.583 1.00 91.31 270 HIS A O 1
ATOM 2158 N N . CYS A 1 271 ? 7.108 8.677 -18.146 1.00 91.44 271 CYS A N 1
ATOM 2159 C CA . CYS A 1 271 ? 7.620 8.555 -16.777 1.00 91.44 271 CYS A CA 1
ATOM 2160 C C . CYS A 1 271 ? 6.988 9.593 -15.834 1.00 91.44 271 CYS A C 1
ATOM 2162 O O . CYS A 1 271 ? 6.503 9.220 -14.772 1.00 91.44 271 CYS A O 1
ATOM 2164 N N . ARG A 1 272 ? 6.897 10.870 -16.235 1.00 91.62 272 ARG A N 1
ATOM 2165 C CA . ARG A 1 272 ? 6.244 11.925 -15.430 1.00 91.62 272 ARG A CA 1
ATOM 2166 C C . ARG A 1 272 ? 4.762 11.655 -15.170 1.00 91.62 272 ARG A C 1
ATOM 2168 O O . ARG A 1 272 ? 4.269 11.918 -14.074 1.00 91.62 272 ARG A O 1
ATOM 2175 N N . ASN A 1 273 ? 4.045 11.134 -16.166 1.00 90.38 273 ASN A N 1
ATOM 2176 C CA . ASN A 1 273 ? 2.639 10.764 -16.008 1.00 90.38 273 ASN A CA 1
ATOM 2177 C C . ASN A 1 273 ? 2.490 9.604 -15.002 1.00 90.38 273 ASN A C 1
ATOM 2179 O O . ASN A 1 273 ? 1.618 9.654 -14.134 1.00 90.38 273 ASN A O 1
ATOM 2183 N N . MET A 1 274 ? 3.379 8.604 -15.064 1.00 91.94 274 MET A N 1
ATOM 2184 C CA . MET A 1 274 ? 3.434 7.492 -14.105 1.00 91.94 274 MET A CA 1
ATOM 2185 C C . MET A 1 274 ? 3.796 7.968 -12.690 1.00 91.94 274 MET A C 1
ATOM 2187 O O . MET A 1 274 ? 3.107 7.609 -11.741 1.00 91.94 274 MET A O 1
ATOM 2191 N N . GLU A 1 275 ? 4.809 8.829 -12.536 1.00 92.38 275 GLU A N 1
ATOM 2192 C CA . GLU A 1 275 ? 5.184 9.453 -11.256 1.00 92.38 275 GLU A CA 1
ATOM 2193 C C . GLU A 1 275 ? 3.997 10.194 -10.621 1.00 92.38 275 GLU A C 1
ATOM 2195 O O . GLU A 1 275 ? 3.719 10.017 -9.436 1.00 92.38 275 GLU A O 1
ATOM 2200 N N . SER A 1 276 ? 3.254 10.972 -11.417 1.00 89.62 276 SER A N 1
ATOM 2201 C CA . SER A 1 276 ? 2.055 11.692 -10.968 1.00 89.62 276 SER A CA 1
ATOM 2202 C C . SER A 1 276 ? 0.933 10.748 -10.514 1.00 89.62 276 SER A C 1
ATOM 2204 O O . SER A 1 276 ? 0.328 10.956 -9.462 1.00 89.62 276 SER A O 1
ATOM 2206 N N . SER A 1 277 ? 0.684 9.665 -11.260 1.00 87.25 277 SER A N 1
ATOM 2207 C CA . SER A 1 277 ? -0.305 8.646 -10.883 1.00 87.25 277 SER A CA 1
ATOM 2208 C C . SER A 1 277 ? 0.082 7.927 -9.582 1.00 87.25 277 SER A C 1
ATOM 2210 O O . SER A 1 277 ? -0.752 7.767 -8.689 1.00 87.25 277 SER A O 1
ATOM 2212 N N . LEU A 1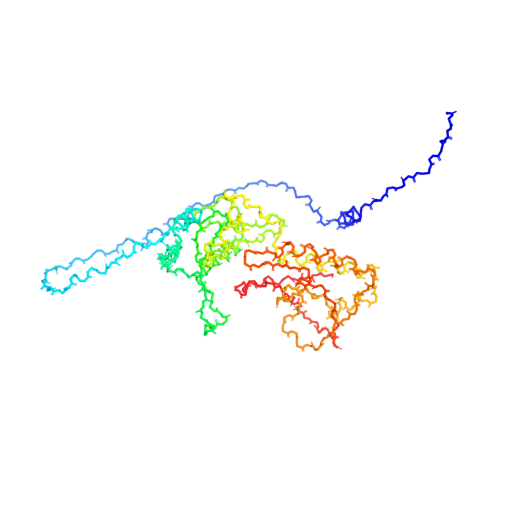 278 ? 1.365 7.589 -9.424 1.00 87.88 278 LEU A N 1
ATOM 2213 C CA . LEU A 1 278 ? 1.901 6.931 -8.234 1.00 87.88 278 LEU A CA 1
ATOM 2214 C C . LEU A 1 278 ? 1.886 7.815 -6.979 1.00 87.88 278 LEU A C 1
ATOM 2216 O O . LEU A 1 278 ? 1.735 7.277 -5.885 1.00 87.88 278 LEU A O 1
ATOM 2220 N N . ILE A 1 279 ? 1.985 9.147 -7.092 1.00 86.25 279 ILE A N 1
ATOM 2221 C CA . ILE A 1 279 ? 1.787 10.055 -5.943 1.00 86.25 279 ILE A CA 1
ATOM 2222 C C . ILE A 1 279 ? 0.401 9.832 -5.324 1.00 86.25 279 ILE A C 1
ATOM 2224 O O . ILE A 1 279 ? 0.285 9.715 -4.103 1.00 86.25 279 ILE A O 1
ATOM 2228 N N . THR A 1 280 ? -0.638 9.719 -6.154 1.00 80.94 280 THR A N 1
ATO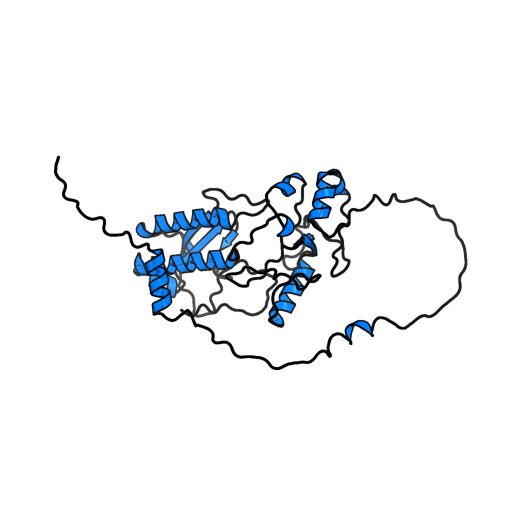M 2229 C CA . THR A 1 280 ? -2.005 9.446 -5.693 1.00 80.94 280 THR A CA 1
ATOM 2230 C C . THR A 1 280 ? -2.132 8.023 -5.148 1.00 80.94 280 THR A C 1
ATOM 2232 O O . THR A 1 280 ? -2.625 7.843 -4.037 1.00 80.94 280 THR A O 1
ATOM 2235 N N . THR A 1 281 ? -1.656 7.010 -5.882 1.00 79.00 281 THR A N 1
ATOM 2236 C CA . THR A 1 281 ? -1.847 5.597 -5.505 1.00 79.00 281 THR A CA 1
ATOM 2237 C C . THR A 1 281 ? -1.056 5.176 -4.265 1.00 79.00 281 THR A C 1
ATOM 2239 O O . THR A 1 281 ? -1.548 4.376 -3.473 1.00 79.00 281 THR A O 1
ATOM 2242 N N . CYS A 1 282 ? 0.149 5.713 -4.067 1.00 78.06 282 CYS A N 1
ATOM 2243 C CA . CYS A 1 282 ? 1.010 5.369 -2.933 1.00 78.06 282 CYS A CA 1
ATOM 2244 C C . CYS A 1 282 ? 0.787 6.264 -1.697 1.00 78.06 282 CYS A C 1
ATOM 2246 O O . CYS A 1 282 ? 1.489 6.099 -0.698 1.00 78.06 282 CYS A O 1
ATOM 2248 N N . SER A 1 283 ? -0.160 7.211 -1.738 1.00 72.06 283 SER A N 1
ATOM 2249 C CA . SER A 1 283 ? -0.506 8.037 -0.574 1.00 72.06 283 SER A CA 1
ATOM 2250 C C . SER A 1 283 ? -1.382 7.271 0.429 1.00 72.06 283 SER A C 1
ATOM 2252 O O . SER A 1 283 ? -2.396 6.656 0.083 1.00 72.06 283 SER A O 1
ATOM 2254 N N . ALA A 1 284 ? -1.016 7.348 1.708 1.00 65.62 284 ALA A N 1
ATOM 2255 C CA . ALA A 1 284 ? -1.691 6.682 2.827 1.00 65.62 284 ALA A CA 1
ATOM 2256 C C . ALA A 1 284 ? -1.889 7.665 4.005 1.00 65.62 284 ALA A C 1
ATOM 2258 O O . ALA A 1 284 ? -1.322 8.761 3.966 1.00 65.62 284 ALA A O 1
ATOM 2259 N N . PRO A 1 285 ? -2.677 7.337 5.052 1.00 52.44 285 PRO A N 1
ATOM 2260 C CA . PRO A 1 285 ? -2.781 8.177 6.245 1.00 52.44 285 PRO A CA 1
ATOM 2261 C C . PRO A 1 285 ? -1.384 8.334 6.861 1.00 52.44 285 PRO A C 1
ATOM 2263 O O . PRO A 1 285 ? -0.602 7.385 6.863 1.00 52.44 285 PRO A O 1
ATOM 2266 N N . GLY A 1 286 ? -1.015 9.548 7.272 1.00 54.97 286 GLY A N 1
ATOM 2267 C CA . GLY A 1 286 ? 0.352 9.878 7.706 1.00 54.97 286 GLY A CA 1
ATOM 2268 C C . GLY A 1 286 ? 1.413 9.931 6.585 1.00 54.97 286 GLY A C 1
ATOM 2269 O O . GLY A 1 286 ? 2.442 10.590 6.744 1.00 54.97 286 GLY A O 1
ATOM 2270 N N . LEU A 1 287 ? 1.166 9.332 5.413 1.00 67.00 287 LEU A N 1
ATOM 2271 C CA . LEU A 1 287 ? 2.069 9.326 4.257 1.00 67.00 287 LEU A CA 1
ATOM 2272 C C . LEU A 1 287 ? 1.529 10.193 3.110 1.00 67.00 287 LEU A C 1
ATOM 2274 O O . LEU A 1 287 ? 1.078 9.701 2.076 1.00 67.00 287 LEU A O 1
ATOM 2278 N N . HIS A 1 288 ? 1.649 11.511 3.270 1.00 71.25 288 HIS A N 1
ATOM 2279 C CA . HIS A 1 288 ? 1.445 12.451 2.168 1.00 71.25 288 HIS A CA 1
ATOM 2280 C C . HIS A 1 288 ? 2.677 12.496 1.255 1.00 71.25 288 HIS A C 1
ATOM 2282 O O . HIS A 1 288 ? 3.789 12.791 1.722 1.00 71.25 288 HIS A O 1
ATOM 2288 N N . LEU A 1 289 ? 2.463 12.226 -0.034 1.00 80.62 289 LEU A N 1
ATOM 2289 C CA . LEU A 1 289 ? 3.453 12.331 -1.106 1.00 80.62 289 LEU A CA 1
ATOM 2290 C C . LEU A 1 289 ? 3.257 13.631 -1.903 1.00 80.62 289 LEU A C 1
ATOM 2292 O O . LEU A 1 289 ? 2.136 14.103 -2.086 1.00 80.62 289 LEU A O 1
ATOM 2296 N N . ARG A 1 290 ? 4.356 14.217 -2.381 1.00 86.25 290 ARG A N 1
ATOM 2297 C CA . ARG A 1 290 ? 4.387 15.434 -3.209 1.00 86.25 290 ARG A CA 1
ATOM 2298 C C . ARG A 1 290 ? 5.151 15.190 -4.510 1.00 86.25 290 ARG A C 1
ATOM 2300 O O . ARG A 1 290 ? 5.848 14.190 -4.667 1.00 86.25 290 ARG A O 1
ATOM 2307 N N . VAL A 1 291 ? 5.072 16.144 -5.438 1.00 84.56 291 VAL A N 1
ATOM 2308 C CA . VAL A 1 291 ? 5.914 16.150 -6.647 1.00 84.56 291 VAL A CA 1
ATOM 2309 C C . VAL A 1 291 ? 7.393 16.083 -6.241 1.00 84.56 291 VAL A C 1
ATOM 2311 O O . VAL A 1 291 ? 7.858 16.916 -5.465 1.00 84.56 291 VAL A O 1
ATOM 2314 N N . GLY A 1 292 ? 8.114 15.079 -6.748 1.00 84.50 292 GLY A N 1
ATOM 2315 C CA . GLY A 1 292 ? 9.513 14.787 -6.404 1.00 84.50 292 GLY A CA 1
ATOM 2316 C C . GLY A 1 292 ? 9.719 13.728 -5.307 1.00 84.50 292 GLY A C 1
ATOM 2317 O O . GLY A 1 292 ? 10.810 13.151 -5.236 1.00 84.50 292 GLY A O 1
ATOM 2318 N N . ASP A 1 293 ? 8.693 13.411 -4.502 1.00 86.06 293 ASP A N 1
ATOM 2319 C CA . ASP A 1 293 ? 8.745 12.271 -3.569 1.00 86.06 293 ASP A CA 1
ATOM 2320 C C . ASP A 1 293 ? 8.722 10.937 -4.330 1.00 86.06 293 ASP A C 1
ATOM 2322 O O . ASP A 1 293 ? 9.376 9.982 -3.911 1.00 86.06 293 ASP A O 1
ATOM 2326 N N . VAL A 1 294 ? 8.011 10.880 -5.461 1.00 89.19 294 VAL A N 1
ATOM 2327 C CA . VAL A 1 294 ? 8.065 9.756 -6.404 1.00 89.19 294 VAL A CA 1
ATOM 2328 C C . VAL A 1 294 ? 9.027 10.084 -7.546 1.00 89.19 294 VAL A C 1
ATOM 2330 O O . VAL A 1 294 ? 8.976 11.190 -8.085 1.00 89.19 294 VAL A O 1
ATOM 2333 N N . LYS A 1 295 ? 9.903 9.137 -7.905 1.00 92.19 295 LYS A N 1
ATOM 2334 C CA . LYS A 1 295 ? 10.789 9.234 -9.077 1.00 92.19 295 LYS A CA 1
ATOM 2335 C C . LYS A 1 295 ? 10.967 7.872 -9.751 1.00 92.19 295 LYS A C 1
ATOM 2337 O O . LYS A 1 295 ? 11.279 6.896 -9.070 1.00 92.19 295 LYS A O 1
ATOM 2342 N N . VAL A 1 296 ? 10.845 7.829 -11.075 1.00 91.69 296 VAL A N 1
ATOM 2343 C CA . VAL A 1 296 ? 11.259 6.702 -11.922 1.00 91.69 296 VAL A CA 1
ATOM 2344 C C . VAL A 1 296 ? 12.680 6.968 -12.421 1.00 91.69 296 VAL A C 1
ATOM 2346 O O . VAL A 1 296 ? 12.938 7.974 -13.080 1.00 91.69 296 VAL A O 1
ATOM 2349 N N . GLY A 1 297 ? 13.611 6.069 -12.109 1.00 90.62 297 GLY A N 1
ATOM 2350 C CA . GLY A 1 297 ? 14.985 6.095 -12.611 1.00 90.62 297 GLY A CA 1
ATOM 2351 C C . GLY A 1 297 ? 15.317 4.829 -13.396 1.00 90.62 297 GLY A C 1
ATOM 2352 O O . GLY A 1 297 ? 14.718 3.776 -13.175 1.00 90.62 297 GLY A O 1
ATOM 2353 N N . LEU A 1 298 ? 16.284 4.935 -14.303 1.00 91.06 298 LEU A N 1
ATOM 2354 C CA . LEU A 1 298 ? 16.848 3.810 -15.044 1.00 91.06 298 LEU A CA 1
ATOM 2355 C C . LEU A 1 298 ? 18.301 3.636 -14.607 1.00 91.06 298 LEU A C 1
ATOM 2357 O O . LEU A 1 298 ? 19.046 4.612 -14.567 1.00 91.06 298 LEU A O 1
ATOM 2361 N N . PHE A 1 299 ? 18.694 2.419 -14.252 1.00 90.38 299 PHE A N 1
ATOM 2362 C CA . PHE A 1 299 ? 20.006 2.125 -13.683 1.00 90.38 299 PHE A CA 1
ATOM 2363 C C . PHE A 1 299 ? 20.717 1.078 -14.529 1.00 90.38 299 PHE A C 1
ATOM 2365 O O . PHE A 1 299 ? 20.141 0.028 -14.805 1.00 90.38 299 PHE A O 1
ATOM 2372 N N . LEU A 1 300 ? 21.954 1.376 -14.926 1.00 89.31 300 LEU A N 1
ATOM 2373 C CA . LEU A 1 300 ? 22.870 0.429 -15.557 1.00 89.31 300 LEU A CA 1
ATOM 2374 C C . LEU A 1 300 ? 23.757 -0.182 -14.470 1.00 89.31 300 LEU A C 1
ATOM 2376 O O . LEU A 1 300 ? 24.256 0.540 -13.605 1.00 89.31 300 LEU A O 1
ATOM 2380 N N . TYR A 1 301 ? 23.925 -1.496 -14.521 1.00 86.81 301 TYR A N 1
ATOM 2381 C CA . TYR A 1 301 ? 24.828 -2.275 -13.686 1.00 86.81 301 TYR A CA 1
ATOM 2382 C C . TYR A 1 301 ? 26.126 -2.557 -14.446 1.00 86.81 301 TYR A C 1
ATOM 2384 O O . TYR A 1 301 ? 26.106 -2.801 -15.656 1.00 86.81 301 TYR A O 1
ATOM 2392 N N . ASP A 1 302 ? 27.248 -2.529 -13.730 1.00 83.88 302 ASP A N 1
ATOM 2393 C CA . ASP A 1 302 ? 28.579 -2.601 -14.346 1.00 83.88 302 ASP A CA 1
ATOM 2394 C C . ASP A 1 302 ? 28.852 -3.966 -15.022 1.00 83.88 302 ASP A C 1
ATOM 2396 O O . ASP A 1 302 ? 29.581 -4.035 -16.012 1.00 83.88 302 ASP A O 1
ATOM 2400 N N . GLU A 1 303 ? 28.192 -5.033 -14.561 1.00 78.00 303 GLU A N 1
ATOM 2401 C CA . GLU A 1 303 ? 28.242 -6.392 -15.122 1.00 78.00 303 GLU A CA 1
ATOM 2402 C C . GLU A 1 303 ? 26.813 -6.918 -15.387 1.00 78.00 303 GLU A C 1
ATOM 2404 O O . GLU A 1 303 ? 25.888 -6.529 -14.667 1.00 78.00 303 GLU A O 1
ATOM 2409 N N . PRO A 1 304 ? 26.574 -7.782 -16.397 1.00 70.94 304 PRO A N 1
ATOM 2410 C CA . PRO A 1 304 ? 25.277 -8.441 -16.599 1.00 70.94 304 PRO A CA 1
ATOM 2411 C C . PRO A 1 304 ? 24.972 -9.429 -15.461 1.00 70.94 304 PRO A C 1
ATOM 2413 O O . PRO A 1 304 ? 25.871 -9.823 -14.722 1.00 70.94 304 PRO A O 1
ATOM 2416 N N . MET A 1 305 ? 23.710 -9.832 -15.296 1.00 69.06 305 MET A N 1
ATOM 2417 C CA . MET A 1 305 ? 23.364 -10.785 -14.236 1.00 69.06 305 MET A CA 1
ATOM 2418 C C . MET A 1 305 ? 23.698 -12.219 -14.673 1.00 69.06 305 MET A C 1
ATOM 2420 O O . MET A 1 305 ? 23.352 -12.628 -15.783 1.00 69.06 305 MET A O 1
ATOM 2424 N N . GLU A 1 306 ? 24.356 -13.001 -13.811 1.00 64.25 306 GLU A N 1
ATOM 2425 C CA . GLU A 1 306 ? 24.514 -14.440 -14.052 1.00 64.25 306 GLU A CA 1
ATOM 2426 C C . GLU A 1 306 ? 23.145 -15.141 -14.051 1.00 64.25 306 GLU A C 1
ATOM 2428 O O . GLU A 1 306 ? 22.210 -14.722 -13.368 1.00 64.25 306 GLU A O 1
ATOM 2433 N N . HIS A 1 307 ? 23.008 -16.213 -14.838 1.00 47.78 307 HIS A N 1
ATOM 2434 C CA . HIS A 1 307 ? 21.719 -16.876 -15.049 1.00 47.78 307 HIS A CA 1
ATOM 2435 C C . HIS A 1 307 ? 21.201 -17.518 -13.749 1.00 47.78 307 HIS A C 1
ATOM 2437 O O . HIS A 1 307 ? 21.643 -18.594 -13.347 1.00 47.78 307 HIS A O 1
ATOM 2443 N N . GLY A 1 308 ? 20.219 -16.869 -13.123 1.00 49.88 308 GLY A N 1
ATOM 2444 C CA . GLY A 1 308 ? 19.559 -17.297 -11.892 1.00 49.88 308 GLY A CA 1
ATOM 2445 C C . GLY A 1 308 ? 18.173 -16.663 -11.751 1.00 49.88 308 GLY A C 1
ATOM 2446 O O . GLY A 1 308 ? 17.764 -15.845 -12.576 1.00 49.88 308 GLY A O 1
ATOM 2447 N N . ARG A 1 309 ? 17.413 -17.042 -10.714 1.00 47.00 309 ARG A N 1
ATOM 2448 C CA . ARG A 1 309 ? 16.082 -16.459 -10.470 1.00 47.00 309 ARG A CA 1
ATOM 2449 C C . ARG A 1 309 ? 16.212 -15.020 -9.973 1.00 47.00 309 ARG A C 1
ATOM 2451 O O . ARG A 1 309 ? 16.517 -14.784 -8.807 1.00 47.00 309 ARG A O 1
ATOM 2458 N N . VAL A 1 310 ? 15.929 -14.072 -10.859 1.00 50.41 310 VAL A N 1
ATOM 2459 C CA . VAL A 1 310 ? 15.968 -12.638 -10.567 1.00 50.41 310 VAL A CA 1
ATOM 2460 C C . VAL A 1 310 ? 14.742 -12.230 -9.752 1.00 50.41 310 VAL A C 1
ATOM 2462 O O . VAL A 1 310 ? 13.656 -12.055 -10.303 1.00 50.41 310 VAL A O 1
ATOM 2465 N N . VAL A 1 311 ? 14.896 -12.041 -8.439 1.00 50.78 311 VAL A N 1
ATOM 2466 C CA . VAL A 1 311 ? 13.816 -11.484 -7.612 1.00 50.78 311 VAL A CA 1
ATOM 2467 C C . VAL A 1 311 ? 13.992 -9.974 -7.495 1.00 50.78 311 VAL A C 1
ATOM 2469 O O . VAL A 1 311 ? 14.916 -9.478 -6.848 1.00 50.78 311 VAL A O 1
ATOM 2472 N N . ARG A 1 312 ? 13.081 -9.224 -8.123 1.00 53.44 312 ARG A N 1
ATOM 2473 C CA . ARG A 1 312 ? 12.931 -7.791 -7.857 1.00 53.44 312 ARG A CA 1
ATOM 2474 C C . ARG A 1 312 ? 12.357 -7.605 -6.456 1.00 53.44 312 ARG A C 1
ATOM 2476 O O . ARG A 1 312 ? 11.343 -8.206 -6.105 1.00 53.44 312 ARG A O 1
ATOM 2483 N N . ARG A 1 313 ? 12.972 -6.715 -5.684 1.00 44.94 313 ARG A N 1
ATOM 2484 C CA . ARG A 1 313 ? 12.487 -6.237 -4.395 1.00 44.94 313 ARG A CA 1
ATOM 2485 C C . ARG A 1 313 ? 11.203 -5.438 -4.608 1.00 44.94 313 ARG A C 1
ATOM 2487 O O . ARG A 1 313 ? 11.226 -4.236 -4.887 1.00 44.94 313 ARG A O 1
ATOM 2494 N N . GLY A 1 314 ? 10.076 -6.132 -4.497 1.00 45.25 314 GLY A N 1
ATOM 2495 C CA . GLY A 1 314 ? 8.813 -5.503 -4.141 1.00 45.25 314 GLY A CA 1
ATOM 2496 C C . GLY A 1 314 ? 8.775 -5.162 -2.647 1.00 45.25 314 GLY A C 1
ATOM 2497 O O . GLY A 1 314 ? 9.687 -5.515 -1.893 1.00 45.25 314 GLY A O 1
ATOM 2498 N N . LEU A 1 315 ? 7.652 -4.612 -2.175 1.00 32.16 315 LEU A N 1
ATOM 2499 C CA . LEU A 1 315 ? 7.142 -4.999 -0.859 1.00 32.16 315 LEU A CA 1
ATOM 2500 C C . LEU A 1 315 ? 6.847 -6.502 -0.910 1.00 32.16 315 LEU A C 1
ATOM 2502 O O . LEU A 1 315 ? 5.701 -6.923 -1.075 1.00 32.16 315 LEU A O 1
ATOM 2506 N N . ARG A 1 316 ? 7.884 -7.322 -0.710 1.00 34.12 316 ARG A N 1
ATOM 2507 C CA . ARG A 1 316 ? 7.663 -8.550 0.040 1.00 34.12 316 ARG A CA 1
ATOM 2508 C C . ARG A 1 316 ? 7.053 -8.090 1.361 1.00 34.12 316 ARG A C 1
ATOM 2510 O O . ARG A 1 316 ? 7.694 -7.346 2.102 1.00 34.12 316 ARG A O 1
ATOM 2517 N N . ASN A 1 317 ? 5.841 -8.543 1.670 1.00 31.58 317 ASN A N 1
ATOM 2518 C CA . ASN A 1 317 ? 5.537 -8.791 3.073 1.00 31.58 317 ASN A CA 1
ATOM 2519 C C . ASN A 1 317 ? 6.626 -9.768 3.517 1.00 31.58 317 ASN A C 1
ATOM 2521 O O . ASN A 1 317 ? 6.625 -10.907 3.065 1.00 31.58 317 ASN A O 1
ATOM 2525 N N . THR A 1 318 ? 7.598 -9.310 4.305 1.00 29.22 318 THR A N 1
ATOM 2526 C CA . THR A 1 318 ? 8.824 -10.061 4.637 1.00 29.22 318 THR A CA 1
ATOM 2527 C C . THR A 1 318 ? 8.564 -11.343 5.422 1.00 29.22 318 THR A C 1
ATOM 2529 O O . THR A 1 318 ? 9.467 -12.151 5.585 1.00 29.22 318 THR A O 1
ATOM 2532 N N . ALA A 1 319 ? 7.324 -11.549 5.858 1.00 30.58 319 ALA A N 1
ATOM 2533 C CA . ALA A 1 319 ? 6.857 -12.780 6.465 1.00 30.58 319 ALA A CA 1
ATOM 2534 C C . ALA A 1 319 ? 6.252 -13.794 5.465 1.00 30.58 319 ALA A C 1
ATOM 2536 O O . ALA A 1 319 ? 6.057 -14.943 5.851 1.00 30.58 319 ALA A O 1
ATOM 2537 N N . LEU A 1 320 ? 5.968 -13.418 4.199 1.00 37.72 320 LEU A N 1
ATOM 2538 C CA . LEU A 1 320 ? 5.490 -14.345 3.153 1.00 37.72 320 LEU A CA 1
ATOM 2539 C C . LEU A 1 320 ? 6.672 -15.150 2.603 1.00 37.72 320 LEU A C 1
ATOM 2541 O O . LEU A 1 320 ? 7.015 -15.072 1.423 1.00 37.72 320 LEU A O 1
ATOM 2545 N N . ASP A 1 321 ? 7.285 -15.943 3.478 1.00 31.03 321 ASP A N 1
ATOM 2546 C CA . ASP A 1 321 ? 8.295 -16.936 3.124 1.00 31.03 321 ASP A CA 1
ATOM 2547 C C . ASP A 1 321 ? 7.615 -18.217 2.605 1.00 31.03 321 ASP A C 1
ATOM 2549 O O . ASP A 1 321 ? 7.808 -19.332 3.083 1.00 31.03 321 ASP A O 1
ATOM 2553 N N . THR A 1 322 ? 6.757 -18.031 1.602 1.00 31.59 322 THR A N 1
ATOM 2554 C CA . THR A 1 322 ? 6.223 -19.099 0.760 1.00 31.59 322 THR A CA 1
ATOM 2555 C C . THR A 1 322 ? 6.744 -18.871 -0.645 1.00 31.59 322 THR A C 1
ATOM 2557 O O . THR A 1 322 ? 6.596 -17.778 -1.192 1.00 31.59 322 THR A O 1
ATOM 2560 N N . GLY A 1 323 ? 7.348 -19.905 -1.233 1.00 29.64 323 GLY A N 1
ATOM 2561 C CA . GLY A 1 323 ? 8.087 -19.857 -2.497 1.00 29.64 323 GLY A CA 1
ATOM 2562 C C . GLY A 1 323 ? 7.257 -19.625 -3.765 1.00 29.64 323 GLY A C 1
ATOM 2563 O O . GLY A 1 323 ? 7.523 -20.263 -4.780 1.00 29.64 323 GLY A O 1
ATOM 2564 N N . SER A 1 324 ? 6.304 -18.691 -3.756 1.00 27.56 324 SER A N 1
ATOM 2565 C CA . SER A 1 324 ? 5.816 -18.039 -4.970 1.00 27.56 324 SER A CA 1
ATOM 2566 C C . SER A 1 324 ? 6.905 -17.115 -5.516 1.00 27.56 324 SER A C 1
ATOM 2568 O O . SER A 1 324 ? 6.800 -15.888 -5.471 1.00 27.56 324 SER A O 1
ATOM 2570 N N . THR A 1 325 ? 7.970 -17.716 -6.052 1.00 27.91 325 THR A N 1
ATOM 2571 C CA . THR A 1 325 ? 8.779 -17.045 -7.063 1.00 27.91 325 THR A CA 1
ATOM 2572 C C . THR A 1 325 ? 7.847 -16.708 -8.212 1.00 27.91 325 THR A C 1
ATOM 2574 O O . THR A 1 325 ? 7.383 -17.611 -8.908 1.00 27.91 325 THR A O 1
ATOM 2577 N N . VAL A 1 326 ? 7.578 -15.418 -8.405 1.00 27.75 326 VAL A N 1
ATOM 2578 C CA . VAL A 1 326 ? 7.071 -14.926 -9.683 1.00 27.75 326 VAL A CA 1
ATOM 2579 C C . VAL A 1 326 ? 8.200 -15.159 -10.679 1.00 27.75 326 VAL A C 1
ATOM 2581 O O . VAL A 1 326 ? 9.107 -14.340 -10.816 1.00 27.75 326 VAL A O 1
ATOM 2584 N N . GLU A 1 327 ? 8.189 -16.328 -11.316 1.00 24.09 327 GLU A N 1
ATOM 2585 C CA . GLU A 1 327 ? 8.963 -16.539 -12.526 1.00 24.09 327 GLU A CA 1
ATOM 2586 C C . GLU A 1 327 ? 8.358 -15.615 -13.578 1.00 24.09 327 GLU A C 1
ATOM 2588 O O . GLU A 1 327 ? 7.325 -15.914 -14.179 1.00 24.09 327 GLU A O 1
ATOM 2593 N N . ILE A 1 328 ? 8.981 -14.448 -13.751 1.00 26.73 328 ILE A N 1
ATOM 2594 C CA . ILE A 1 328 ? 8.745 -13.603 -14.914 1.00 26.73 328 ILE A CA 1
ATOM 2595 C C . ILE A 1 328 ? 9.395 -14.332 -16.091 1.00 26.73 328 ILE A C 1
ATOM 2597 O O . ILE A 1 328 ? 10.553 -14.090 -16.428 1.00 26.73 328 ILE A O 1
ATOM 2601 N N . HIS A 1 329 ? 8.654 -15.282 -16.656 1.00 22.72 329 HIS A N 1
ATOM 2602 C CA . HIS A 1 329 ? 8.931 -15.804 -17.985 1.00 22.72 329 HIS A CA 1
ATOM 2603 C C . HIS A 1 329 ? 8.703 -14.655 -18.972 1.00 22.72 329 HIS A C 1
ATOM 2605 O O . HIS A 1 329 ? 7.618 -14.067 -18.996 1.00 22.72 329 HIS A O 1
ATOM 2611 N N . TYR A 1 330 ? 9.758 -14.314 -19.710 1.00 31.50 330 TYR A N 1
ATOM 2612 C CA . TYR A 1 330 ? 9.750 -13.407 -20.856 1.00 31.50 330 TYR A CA 1
ATOM 2613 C C . TYR A 1 330 ? 9.812 -14.247 -22.134 1.00 31.50 330 TYR A C 1
ATOM 2615 O O . TYR A 1 330 ? 10.620 -15.206 -22.140 1.00 31.50 330 TYR A O 1
#

Sequence (330 aa):
MPSDETRENAPESSIVELIDEFLMEEGLVSESPMEEEEPFNESLMEEFINEFLIEEGPIESPMEEDLTNESVIEEDLINESYWPRLREILMEDPSGMDRLGLECMICTMPMVINPHDPGQEDRVIDHRAMILLCGHLVGFSCIYRHFCHRQEIRQPFTCPFHGGEPLCHPDCGCGHMGWPMPSKVEEFSARPLTTAEGLLLARKCIGCTLDNVVRCLTILTDIFAPDLSDLLKSFQVAYRIRVKHLIWGEFEGDERASHEVKLPFSMLQHCRNMESSLITTCSAPGLHLRVGDVKVGLFLYDEPMEHGRVVRRGLRNTALDTGSTVEIHY

pLDDT: mean 70.2, std 24.21, range [22.72, 95.69]

Secondary structure (DSSP, 8-state):
--------------HHHHHHHHHHHTT----PPP--------TTSSTTTTTS-------------------------B---BHHHHHHHHHH-GGGGGGB--B-TTT-PBPBSS---TTS-TT----BEEE-TTSBEEEHHHHHHHHHHHHHTTPPPEETTEEEEE-B-TTT--B---EEPPSSGGGGGSS--SGGGT----SS-HHHHHHHHHHHHHHHHHHH-HHHHHHHHTTSEEEEEEETTEEESPBTT----EEEEPPPGGGHHHHHHHHHHHHHHT-BTTB---BTTEEEEEEEESSPPPSS---B-----TT--S--------

Radius of gyration: 27.15 Å; chains: 1; bounding box: 52×67×104 Å

Foldseek 3Di:
DDDDDDDDDDDPPDVVVVVVVVCVVVVVDDPDDDDDDDDDDPPPPVVVPPPPDDDDDDDDDDDDDDDDPPVPPLPPAPQDFFQVVSLVVCVVPVVSLVRHQHAAPQPRHGAALDPPDPPDPPPDQHQHWFQQQARGTHGLVRLVVVVLVCVVVVHFQDDPVDPPDGQAQQQASDHDSFHRDDSGSVLPPVADRYVVRVDDDHNHALQVLVVVVQVVVLVCCVVQPVVCNVCVVLVQKWKWKAQQPDIWGDWPPDPFDKDWDDDGPSCVVVQQVSQVVSQVRVADRVRRGDVVSIGITMMGTPDGDDDDLTDIDDPPPVPPPDPPSPPPDD

Organism: NCBI:txid131363